Protein 1BOL (pdb70)

CATH classification: 3.90.730.10

Foldseek 3Di:
DDFAFQAWFPDPRHDPPCLWFAPLFKKKWKWWQQPPAADQQATAGQAIARHHSVRHHDPQQADDPVPQDLALLVLCVVVDVVLSVVCSHRVDDSVPDRSNSLSSRCRRGLNRGSSLDQVNDPDDDPSSSVSVRSVLSSVVSVVLTLSCLQVVLPHHADDKDFLVSSQVSSCVVQVEGWAWEDDPQETTMIMWMWGAGINRDTDTYYDPHNYHHGTIHHRHGD

InterPro domains:
  IPR001568 Ribonuclease T2-like [PF00445] (54-209)
  IPR001568 Ribonuclease T2-like [PTHR11240] (19-210)
  IPR018188 Ribonuclease T2, His active site 1 [PS00530] (59-66)
  IPR033130 Ribonuclease T2, His active site 2 [PS00531] (117-128)
  IPR033697 Ribonuclease T2, eukaryotic [cd01061] (40-232)
  IPR036430 Ribonuclease T2-like superfamily [G3DSA:3.90.730.10] (17-238)
  IPR036430 Ribonuclease T2-like superfamily [SSF55895] (19-236)

Secondary structure (DSSP, 8-state):
----TT-BSSSTT--S-TTTS-SS-EEEEEEE--TTSS-TT--EEEEEEEE-TTSPBP-TT-S-STT--S-HHHHHHHH-HHHHHHHHHHS--TTS-HHHHHHHHHHHTGGG-GGGSGGG-TT--TTHHHHHHHHHHHHHHHHS-HHHHHHTTT--SSEEEEHHHHHHHHHHHHSS--EEEEETTEEEEEEEEEEEETTTEEEEE--S---S--SEEEE---

B-factor: mean 19.34, std 9.35, range [3.48, 69.07]

Organism: Rhizopus niveus (NCBI:txid4844)

Sequence (222 aa):
SSCSSTALSCSNSANSDTCCSPEYGLVVLNMQWAPGYGPDNAFTLHGLWPDKCSGAYAPSGGCDSNRASSSIASVIKSKDSSLYNSMLTYWPSNQGNNNVFWSHEWSKHGTCVSTYDPDCYDNYEEGEDIVDYFQKAMDLRSQYNVYKAFSSNGITPGGTYTATEMQSAIESYFGAKAKIDCSSGTLSDVALYFYVRGRDTYVITDALSTGSCSGDVEYPTK

Nearest PDB structures (foldseek):
  1bol-assembly1_A  TM=1.005E+00  e=2.803E-49  Rhizopus niveus
  3tbj-assembly1_A  TM=9.307E-01  e=8.342E-22  Aspergillus niger
  1sgl-assembly1_A  TM=6.818E-01  e=1.372E-13  Trichosanthes lepiniana
  1jy5-assembly2_B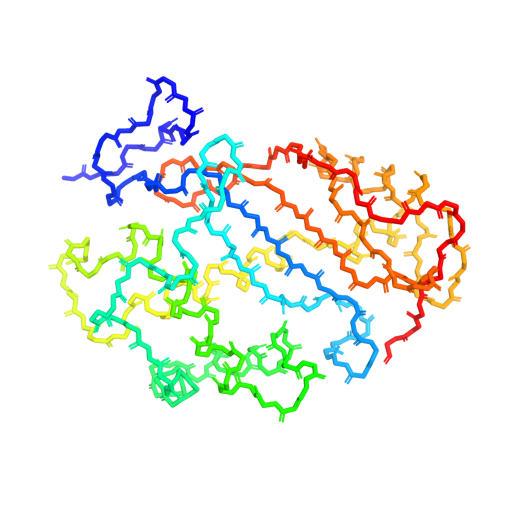  TM=7.460E-01  e=1.625E-11  Calystegia sepium
  1ioo-assembly2_B  TM=6.389E-01  e=1.974E-08  Nicotiana alata

Solvent-accessible surface area: 10148 Å² total; per-residue (Å²): 169,114,44,58,73,123,4,38,1,42,47,171,63,48,43,113,70,62,34,8,5,14,112,25,2,1,4,9,0,16,2,15,5,17,68,62,75,30,34,94,89,13,8,1,0,48,0,1,58,4,10,104,66,95,22,52,180,14,73,107,56,10,48,42,97,149,42,54,34,91,58,0,16,64,42,0,108,100,73,46,74,74,5,41,88,44,0,79,55,62,0,14,8,59,154,66,78,44,44,95,28,0,8,85,2,0,13,69,39,0,9,3,11,15,2,7,56,31,132,32,36,136,127,82,106,156,8,35,3,18,22,43,0,0,70,43,0,11,70,2,24,65,120,26,56,2,42,109,0,0,36,69,72,54,1,63,31,54,22,96,32,49,15,99,70,0,24,64,3,0,57,83,90,34,62,5,81,0,53,4,22,22,68,126,36,38,3,26,35,0,2,0,20,0,52,4,101,1,75,37,70,26,40,41,30,72,15,98,58,76,28,69,16,94,45,107,0,86,0,25,86,42

Structure (mmCIF, N/CA/C/O backbone):
data_1BOL
#
_entry.id   1BOL
#
_cell.length_a   67.700
_cell.length_b   72.500
_cell.length_c   44.300
_cell.angle_alpha   90.00
_cell.angle_beta   90.00
_cell.angle_gamma   90.00
#
_symmetry.space_group_name_H-M   'P 21 21 21'
#
loop_
_atom_site.group_PDB
_atom_site.id
_atom_site.type_symbol
_atom_site.label_atom_id
_atom_site.label_alt_id
_atom_site.label_comp_id
_atom_site.label_asym_id
_atom_site.label_entity_id
_atom_site.label_seq_id
_atom_site.pdbx_PDB_ins_code
_atom_site.Cartn_x
_atom_site.Cartn_y
_atom_site.Cartn_z
_atom_site.occupancy
_atom_site.B_iso_or_equiv
_atom_site.auth_seq_id
_atom_site.auth_comp_id
_atom_site.auth_asym_id
_atom_site.auth_atom_id
_atom_site.pdbx_PDB_model_num
ATOM 1 N N . SER A 1 1 ? 26.432 44.935 26.052 1.00 67.28 1 SER A N 1
ATOM 2 C CA . SER A 1 1 ? 25.921 43.597 25.862 1.00 67.31 1 SER A CA 1
ATOM 3 C C . SER A 1 1 ? 25.159 43.203 24.568 1.00 66.72 1 SER A C 1
ATOM 4 O O . SER A 1 1 ? 23.936 43.424 24.593 1.00 66.78 1 SER A O 1
ATOM 7 N N . SER A 1 2 ? 25.757 42.648 23.461 1.00 64.37 2 SER A N 1
ATOM 8 C CA . SER A 1 2 ? 25.108 42.164 22.184 1.00 61.53 2 SER A CA 1
ATOM 9 C C . SER A 1 2 ? 25.742 42.578 20.844 1.00 58.29 2 SER A C 1
ATOM 10 O O . SER A 1 2 ? 26.486 43.562 20.737 1.00 58.32 2 SER A O 1
ATOM 13 N N . CYS A 1 3 ? 25.419 41.763 19.817 1.00 53.58 3 CYS A N 1
ATOM 14 C CA . CYS A 1 3 ? 25.797 41.973 18.428 1.00 48.21 3 CYS A CA 1
ATOM 15 C C . CYS A 1 3 ? 24.432 41.650 17.830 1.00 47.33 3 CYS A C 1
ATOM 16 O O . CYS A 1 3 ? 23.903 40.538 17.840 1.00 47.19 3 CYS A O 1
ATOM 19 N N . SER A 1 4 ? 23.865 42.745 17.379 1.00 46.34 4 SER A N 1
ATOM 20 C CA . SER A 1 4 ? 22.567 42.861 16.745 1.00 45.17 4 SER A CA 1
ATOM 21 C C . SER A 1 4 ? 22.238 41.813 15.675 1.00 42.95 4 SER A C 1
ATOM 22 O O . SER A 1 4 ? 22.390 42.060 14.479 1.00 41.81 4 SER A O 1
ATOM 25 N N . SER A 1 5 ? 21.765 40.626 16.075 1.00 41.75 5 SER A N 1
ATOM 26 C CA . SER A 1 5 ? 21.432 39.521 15.165 1.00 40.31 5 SER A CA 1
ATOM 27 C C . SER A 1 5 ? 20.331 39.571 14.094 1.00 38.59 5 SER A C 1
ATOM 28 O O . SER A 1 5 ? 20.237 38.565 13.395 1.00 38.25 5 SER A O 1
ATOM 31 N N . THR A 1 6 ? 19.448 40.538 13.848 1.00 37.12 6 THR A N 1
ATOM 32 C CA . THR A 1 6 ? 18.584 40.385 12.666 1.00 37.16 6 THR A CA 1
ATOM 33 C C . THR A 1 6 ? 19.236 41.112 11.483 1.00 36.30 6 THR A C 1
ATOM 34 O O . THR A 1 6 ? 18.789 41.014 10.342 1.00 38.47 6 THR A O 1
ATOM 38 N N . ALA A 1 7 ? 20.297 41.854 11.790 1.00 34.52 7 ALA A N 1
ATOM 39 C CA . ALA A 1 7 ? 21.061 42.657 10.883 1.00 32.35 7 ALA A CA 1
ATOM 40 C C . ALA A 1 7 ? 21.480 41.771 9.754 1.00 31.09 7 ALA A C 1
ATOM 41 O O . ALA A 1 7 ? 22.055 40.707 9.960 1.00 32.02 7 ALA A O 1
ATOM 43 N N . LEU A 1 8 ? 21.212 42.189 8.556 1.00 29.37 8 LEU A N 1
ATOM 44 C CA . LEU A 1 8 ? 21.621 41.372 7.476 1.00 27.74 8 LEU A CA 1
ATOM 45 C C . LEU A 1 8 ? 22.517 42.260 6.656 1.00 24.54 8 LEU A C 1
ATOM 46 O O . LEU A 1 8 ? 22.220 43.432 6.443 1.00 24.71 8 LEU A O 1
ATOM 51 N N . SER A 1 9 ? 23.641 41.737 6.225 1.00 22.19 9 SER A N 1
ATOM 52 C CA . SER A 1 9 ? 24.549 42.476 5.404 1.00 22.84 9 SER A CA 1
ATOM 53 C C . SER A 1 9 ? 23.829 42.685 4.074 1.00 23.22 9 SER A C 1
ATOM 54 O O . SER A 1 9 ? 22.969 41.905 3.666 1.00 22.53 9 SER A O 1
ATOM 57 N N . CYS A 1 10 ? 24.210 43.761 3.415 1.00 23.73 10 CYS A N 1
ATOM 58 C CA . CYS A 1 10 ? 23.660 44.130 2.145 1.00 25.96 10 CYS A CA 1
ATOM 59 C C . CYS A 1 10 ? 22.164 44.355 2.236 1.00 29.80 10 CYS A C 1
ATOM 60 O O . CYS A 1 10 ? 21.399 43.841 1.421 1.00 32.72 10 CYS A O 1
ATOM 63 N N . SER A 1 11 ? 21.691 45.102 3.223 1.00 32.18 11 SER A N 1
ATOM 64 C CA . SER A 1 11 ? 20.272 45.357 3.303 1.00 35.54 11 SER A CA 1
ATOM 65 C C . SER A 1 11 ? 20.165 46.575 4.166 1.00 39.03 11 SER A C 1
ATOM 66 O O . SER A 1 11 ? 21.119 46.965 4.841 1.00 40.74 11 SER A O 1
ATOM 69 N N . ASN A 1 12 ? 18.957 47.115 4.194 1.00 43.67 12 ASN A N 1
ATOM 70 C CA . ASN A 1 12 ? 18.606 48.304 4.970 1.00 47.83 12 ASN A CA 1
ATOM 71 C C . ASN A 1 12 ? 18.745 48.147 6.497 1.00 47.51 12 ASN A C 1
ATOM 72 O O . ASN A 1 12 ? 18.492 49.083 7.257 1.00 47.60 12 ASN A O 1
ATOM 77 N N . SER A 1 13 ? 19.147 46.964 6.971 1.00 46.76 13 SER A N 1
ATOM 78 C CA . SER A 1 13 ? 19.296 46.658 8.377 1.00 45.54 13 SER A CA 1
ATOM 79 C C . SER A 1 13 ? 20.699 46.294 8.852 1.00 44.79 13 SER A C 1
ATOM 80 O O . SER A 1 13 ? 20.874 45.756 9.953 1.00 44.46 13 SER A O 1
ATOM 83 N N . ALA A 1 14 ? 21.740 46.554 8.070 1.00 43.95 14 ALA A N 1
ATOM 84 C CA . ALA A 1 14 ? 23.093 46.214 8.497 1.00 42.36 14 ALA A CA 1
ATOM 85 C C . ALA A 1 14 ? 23.548 47.258 9.534 1.00 41.37 14 ALA A C 1
ATOM 86 O O . ALA A 1 14 ? 23.505 48.469 9.243 1.00 42.21 14 ALA A O 1
ATOM 88 N N . ASN A 1 15 ? 23.968 46.902 10.755 1.00 39.64 15 ASN A N 1
ATOM 89 C CA . ASN A 1 15 ? 24.385 47.943 11.680 1.00 36.82 15 ASN A CA 1
ATOM 90 C C . ASN A 1 15 ? 25.808 48.355 11.344 1.00 33.89 15 ASN A C 1
ATOM 91 O O . ASN A 1 15 ? 26.671 47.550 10.989 1.00 32.51 15 ASN A O 1
ATOM 96 N N . SER A 1 16 ? 26.045 49.666 11.453 1.00 29.54 16 SER A N 1
ATOM 97 C CA . SER A 1 16 ? 27.323 50.299 11.132 1.00 27.24 16 SER A CA 1
ATOM 98 C C . SER A 1 16 ? 28.546 49.894 11.908 1.00 23.71 16 SER A C 1
ATOM 99 O O . SER A 1 16 ? 29.634 50.363 11.607 1.00 23.00 16 SER A O 1
ATOM 102 N N . ASP A 1 17 ? 28.375 49.041 12.907 1.00 21.26 17 ASP A N 1
ATOM 103 C CA . ASP A 1 17 ? 29.463 48.584 13.717 1.00 18.99 17 ASP A CA 1
ATOM 104 C C . ASP A 1 17 ? 30.026 47.455 12.857 1.00 17.24 17 ASP A C 1
ATOM 105 O O . ASP A 1 17 ? 29.446 46.380 12.755 1.00 16.05 17 ASP A O 1
ATOM 110 N N . THR A 1 18 ? 31.156 47.659 12.207 1.00 16.02 18 THR A N 1
ATOM 111 C CA . THR A 1 18 ? 31.731 46.645 11.374 1.00 17.39 18 THR A CA 1
ATOM 112 C C . THR A 1 18 ? 32.223 45.441 12.188 1.00 18.17 18 THR A C 1
ATOM 113 O O . THR A 1 18 ? 32.713 44.470 11.639 1.00 20.41 18 THR A O 1
ATOM 117 N N . CYS A 1 19 ? 32.124 45.438 13.511 1.00 20.27 19 CYS A N 1
ATOM 118 C CA . CYS A 1 19 ? 32.477 44.314 14.341 1.00 20.24 19 CYS A CA 1
ATOM 119 C C . CYS A 1 19 ? 31.224 43.438 14.475 1.00 21.83 19 CYS A C 1
ATOM 120 O O . CYS A 1 19 ? 31.295 42.287 14.906 1.00 23.85 19 CYS A O 1
ATOM 123 N N . CYS A 1 20 ? 30.042 43.910 14.121 1.00 22.54 20 CYS A N 1
ATOM 124 C CA . CYS A 1 20 ? 28.825 43.153 14.247 1.00 24.33 20 CYS A CA 1
ATOM 125 C C . CYS A 1 20 ? 28.131 42.926 12.911 1.00 24.83 20 CYS A C 1
ATOM 126 O O . CYS A 1 20 ? 27.103 42.258 12.862 1.00 24.65 20 CYS A O 1
ATOM 129 N N . SER A 1 21 ? 28.662 43.480 11.821 1.00 22.72 21 SER A N 1
ATOM 130 C CA . SER A 1 21 ? 28.109 43.282 10.489 1.00 21.84 21 SER A CA 1
ATOM 131 C C . SER A 1 21 ? 29.349 43.462 9.631 1.00 20.69 21 SER A C 1
ATOM 132 O O . SER A 1 21 ? 30.001 44.506 9.732 1.00 20.74 21 SER A O 1
ATOM 135 N N . PRO A 1 22 ? 29.742 42.500 8.801 1.00 18.71 22 PRO A N 1
ATOM 136 C CA . PRO A 1 22 ? 30.857 42.595 7.893 1.00 18.05 22 PRO A CA 1
ATOM 137 C C . PRO A 1 22 ? 30.752 43.739 6.929 1.00 19.45 22 PRO A C 1
ATOM 138 O O . PRO A 1 22 ? 29.684 44.016 6.365 1.00 21.45 22 PRO A O 1
ATOM 142 N N . GLU A 1 23 ? 31.914 44.357 6.758 1.00 19.51 23 GLU A N 1
ATOM 143 C CA . GLU A 1 23 ? 32.080 45.495 5.891 1.00 19.36 23 GLU A CA 1
ATOM 144 C C . GLU A 1 23 ? 31.975 44.958 4.479 1.00 18.86 23 GLU A C 1
ATOM 14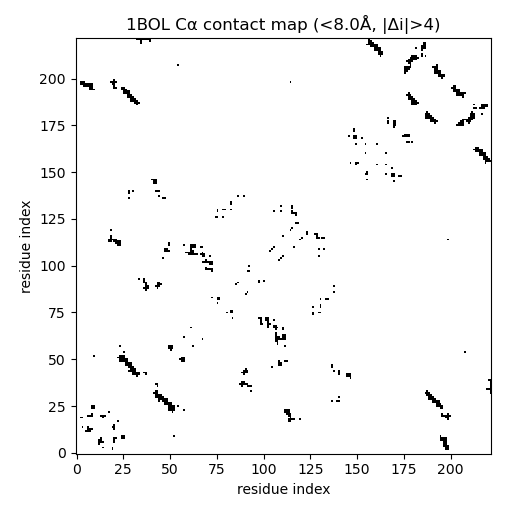5 O O . GLU A 1 23 ? 31.349 45.594 3.633 1.00 19.77 23 GLU A O 1
ATOM 151 N N . TYR A 1 24 ? 32.547 43.788 4.134 1.00 17.55 24 TYR A N 1
ATOM 152 C CA . TYR A 1 24 ? 32.411 43.229 2.800 1.00 15.59 24 TYR A CA 1
ATOM 153 C C . TYR A 1 24 ? 31.308 42.223 3.054 1.00 16.08 24 TYR A C 1
ATOM 154 O O . TYR A 1 24 ? 31.531 41.090 3.478 1.00 17.11 24 TYR A O 1
ATOM 163 N N . GLY A 1 25 ? 30.089 42.715 2.826 1.00 15.29 25 GLY A N 1
ATOM 164 C CA . GLY A 1 25 ? 28.826 42.033 3.056 1.00 15.84 25 GLY A CA 1
ATOM 165 C C . GLY A 1 25 ? 28.380 40.834 2.251 1.00 15.74 25 GLY A C 1
ATOM 166 O O . GLY A 1 25 ? 27.460 40.163 2.691 1.00 15.48 25 GLY A O 1
ATOM 167 N N . LEU A 1 26 ? 28.989 40.554 1.111 1.00 14.51 26 LEU A N 1
ATOM 168 C CA . LEU A 1 26 ? 28.666 39.432 0.234 1.00 15.16 26 LEU A CA 1
ATOM 169 C C . LEU A 1 26 ? 29.882 38.494 0.356 1.00 15.04 26 LEU A C 1
ATOM 170 O O . LEU A 1 26 ? 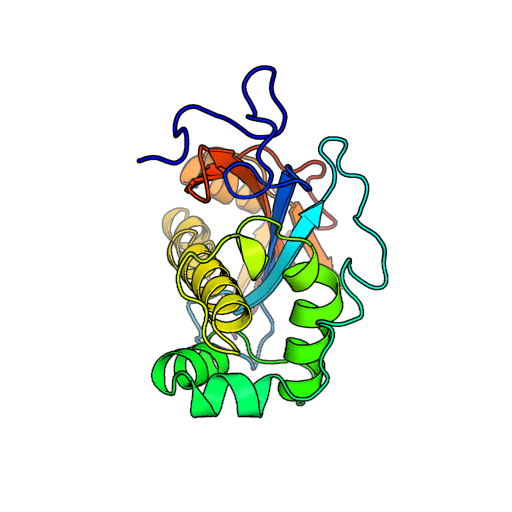30.984 38.966 0.056 1.00 15.23 26 LEU A O 1
ATOM 175 N N . VAL A 1 27 ? 29.799 37.216 0.746 1.00 13.09 27 VAL A N 1
ATOM 176 C CA . VAL A 1 27 ? 30.971 36.345 0.918 1.00 14.43 27 VAL A CA 1
ATOM 177 C C . VAL A 1 27 ? 30.843 35.121 0.014 1.00 15.70 27 VAL A C 1
ATOM 178 O O . VAL A 1 27 ? 29.730 34.559 -0.049 1.00 15.32 27 VAL A O 1
ATOM 182 N N . VAL A 1 28 ? 31.873 34.650 -0.707 1.00 15.43 28 VAL A N 1
ATOM 183 C CA . VAL A 1 28 ? 31.675 33.433 -1.499 1.00 14.45 28 VAL A CA 1
ATOM 184 C C . VAL A 1 28 ? 32.585 32.357 -0.929 1.00 15.46 28 VAL A C 1
ATOM 185 O O . VAL A 1 28 ? 33.742 32.630 -0.530 1.00 13.85 28 VAL A O 1
ATOM 189 N N . LEU A 1 29 ? 32.011 31.139 -0.829 1.00 13.95 29 LEU A N 1
ATOM 190 C CA . LEU A 1 29 ? 32.735 29.958 -0.336 1.00 14.02 29 LEU A CA 1
ATOM 191 C C . LEU A 1 29 ? 33.179 29.204 -1.588 1.00 12.57 29 LEU A C 1
ATOM 192 O O . LEU A 1 29 ? 32.320 28.698 -2.324 1.00 13.40 29 LEU A O 1
ATOM 197 N N . ASN A 1 30 ? 34.479 29.137 -1.880 1.00 12.80 30 ASN A N 1
ATOM 198 C CA . ASN A 1 30 ? 34.974 28.463 -3.089 1.00 15.71 30 ASN A CA 1
ATOM 199 C C . ASN A 1 30 ? 35.601 27.119 -2.743 1.00 14.21 30 ASN A C 1
ATOM 200 O O . ASN A 1 30 ? 36.630 27.065 -2.056 1.00 11.17 30 ASN A O 1
ATOM 205 N N . MET A 1 31 ? 34.996 26.044 -3.214 1.00 12.21 31 MET A N 1
ATOM 206 C CA . MET A 1 31 ? 35.425 24.681 -2.938 1.00 12.57 31 MET A CA 1
ATOM 207 C C . MET A 1 31 ? 35.820 23.987 -4.205 1.00 13.55 31 MET A C 1
ATOM 208 O O . MET A 1 31 ? 35.222 24.232 -5.258 1.00 14.39 31 MET A O 1
ATOM 213 N N . GLN A 1 32 ? 36.777 23.070 -4.186 1.00 13.64 32 GLN A N 1
ATOM 214 C CA . GLN A 1 32 ? 37.141 22.450 -5.453 1.00 12.24 32 GLN A CA 1
ATOM 215 C C . GLN A 1 32 ? 37.218 20.928 -5.394 1.00 10.33 32 GLN A C 1
ATOM 216 O O . GLN A 1 32 ? 37.233 20.336 -4.308 1.00 10.07 32 GLN A O 1
ATOM 222 N N . TRP A 1 33 ? 37.234 20.275 -6.551 1.00 11.75 33 TRP A N 1
ATOM 223 C CA . TRP A 1 33 ? 37.312 18.834 -6.663 1.00 11.52 33 TRP A CA 1
ATOM 224 C C . TRP A 1 33 ? 38.670 18.677 -7.352 1.00 13.05 33 TRP A C 1
ATOM 225 O O . TRP A 1 33 ? 38.815 18.752 -8.558 1.00 13.65 33 TRP A O 1
ATOM 236 N N . ALA A 1 34 ? 39.731 18.536 -6.556 1.00 15.04 34 ALA A N 1
ATOM 237 C CA . ALA A 1 34 ? 41.085 18.325 -7.063 1.00 15.90 34 ALA A CA 1
ATOM 238 C C . ALA A 1 34 ? 41.427 16.825 -6.873 1.00 15.88 34 ALA A C 1
ATOM 239 O O . ALA A 1 34 ? 41.715 16.439 -5.734 1.00 16.68 34 ALA A O 1
ATOM 241 N N . PRO A 1 35 ? 41.409 15.886 -7.839 1.00 16.92 35 PRO A N 1
ATOM 242 C CA . PRO A 1 35 ? 41.909 14.506 -7.651 1.00 16.20 35 PRO A CA 1
ATOM 243 C C . PRO A 1 35 ? 43.348 14.472 -7.129 1.00 15.70 35 PRO A C 1
ATOM 244 O O . PRO A 1 35 ? 44.260 15.149 -7.600 1.00 15.77 35 PRO A O 1
ATOM 248 N N . GLY A 1 36 ? 43.506 13.668 -6.094 1.00 16.69 36 GLY A N 1
ATOM 249 C CA . GLY A 1 36 ? 44.741 13.492 -5.371 1.00 14.51 36 GLY A CA 1
ATOM 250 C C . GLY A 1 36 ? 44.763 14.336 -4.102 1.00 14.27 36 GLY A C 1
ATOM 251 O O . GLY A 1 36 ? 45.711 14.163 -3.350 1.00 14.43 36 GLY A O 1
ATOM 252 N N . TYR A 1 37 ? 43.807 15.241 -3.787 1.00 13.46 37 TYR A N 1
ATOM 253 C CA . TYR A 1 37 ? 43.799 16.078 -2.596 1.00 12.74 37 TYR A CA 1
ATOM 254 C C . TYR A 1 37 ? 42.505 15.888 -1.818 1.00 13.91 37 TYR A C 1
ATOM 255 O O . TYR A 1 37 ? 41.408 15.995 -2.392 1.00 13.92 37 TYR A O 1
ATOM 264 N N . GLY A 1 38 ? 42.582 15.599 -0.503 1.00 14.49 38 GLY A N 1
ATOM 265 C CA . GLY A 1 38 ? 41.431 15.416 0.400 1.00 13.92 38 GLY A CA 1
ATOM 266 C C . GLY A 1 38 ? 40.660 14.105 0.286 1.00 13.62 38 GLY A C 1
ATOM 267 O O . GLY A 1 38 ? 40.965 13.275 -0.560 1.00 13.90 38 GLY A O 1
ATOM 268 N N . PRO A 1 39 ? 39.634 13.854 1.099 1.00 14.45 39 PRO A N 1
ATOM 269 C CA . PRO A 1 39 ? 38.881 12.596 1.104 1.00 14.83 39 PRO A CA 1
ATOM 270 C C . PRO A 1 39 ? 38.162 12.353 -0.219 1.00 18.73 39 PRO A C 1
ATOM 271 O O . PRO A 1 39 ? 37.897 13.308 -0.967 1.00 20.02 39 PRO A O 1
ATOM 275 N N . ASP A 1 40 ? 37.842 11.104 -0.576 1.00 20.32 40 ASP A N 1
ATOM 276 C CA . ASP A 1 40 ? 37.118 10.780 -1.800 1.00 19.76 40 ASP A CA 1
ATOM 277 C C . ASP A 1 40 ? 35.717 11.293 -1.838 1.00 15.86 40 ASP A C 1
ATOM 278 O O . ASP A 1 40 ? 35.150 11.584 -2.860 1.00 16.34 40 ASP A O 1
ATOM 283 N N . ASN A 1 41 ? 35.152 11.434 -0.684 1.00 15.63 41 ASN A N 1
ATOM 284 C CA . ASN A 1 41 ? 33.804 11.908 -0.493 1.00 15.03 41 ASN A CA 1
ATOM 285 C C . ASN A 1 41 ? 33.643 13.377 -0.047 1.00 13.63 41 ASN A C 1
ATOM 286 O O . ASN A 1 41 ? 32.710 13.788 0.648 1.00 14.57 41 ASN A O 1
ATOM 291 N N . ALA A 1 42 ? 34.545 14.238 -0.470 1.00 12.94 42 ALA A N 1
ATOM 292 C CA . ALA A 1 42 ? 34.486 15.628 -0.118 1.00 11.81 42 ALA A CA 1
ATOM 293 C C . ALA A 1 42 ? 35.291 16.546 -1.044 1.00 12.51 42 ALA A C 1
ATOM 294 O O . ALA A 1 42 ? 36.363 16.228 -1.603 1.00 13.81 42 ALA A O 1
ATOM 296 N N . PHE A 1 43 ? 34.668 17.721 -1.202 1.00 12.34 43 PHE A N 1
ATOM 297 C CA . PHE A 1 43 ? 35.227 18.867 -1.924 1.00 11.94 43 PHE A CA 1
ATOM 298 C C . PHE A 1 43 ? 36.123 19.472 -0.831 1.00 9.70 43 PHE A C 1
ATOM 299 O O . PHE A 1 43 ? 35.835 19.369 0.379 1.00 10.27 43 PHE A O 1
ATOM 307 N N . THR A 1 44 ? 37.232 20.045 -1.191 1.00 9.66 44 THR A N 1
ATOM 308 C CA . THR A 1 44 ? 38.143 20.620 -0.251 1.00 9.61 44 THR A CA 1
ATOM 309 C C . THR A 1 44 ? 38.003 22.150 -0.444 1.00 10.33 44 THR A C 1
ATOM 310 O O . THR A 1 44 ? 37.377 22.642 -1.395 1.00 10.36 44 THR A O 1
ATOM 314 N N . LEU A 1 45 ? 38.556 22.966 0.430 1.00 8.62 45 LEU A N 1
ATOM 315 C CA . LEU A 1 45 ? 38.424 24.395 0.348 1.00 9.16 45 LEU A CA 1
ATOM 316 C C . LEU A 1 45 ? 39.444 25.111 -0.485 1.00 12.27 45 LEU A C 1
ATOM 317 O O . LEU A 1 45 ? 40.587 24.705 -0.550 1.00 12.62 45 LEU A O 1
ATOM 322 N N . HIS A 1 46 ? 39.043 26.159 -1.177 1.00 14.22 46 HIS A N 1
ATOM 323 C CA . HIS A 1 46 ? 40.000 26.969 -1.879 1.00 14.70 46 HIS A CA 1
ATOM 324 C C . HIS A 1 46 ? 39.959 28.212 -0.980 1.00 13.66 46 HIS A C 1
ATOM 325 O O . HIS A 1 46 ? 41.009 28.663 -0.573 1.00 13.76 46 HIS A O 1
ATOM 332 N N . GLY A 1 47 ? 38.849 28.827 -0.629 1.00 12.94 47 GLY A N 1
ATOM 333 C CA . GLY A 1 47 ? 38.869 29.990 0.221 1.00 12.80 47 GLY A CA 1
ATOM 334 C C . GLY A 1 47 ? 37.493 30.557 0.471 1.00 10.64 47 GLY A C 1
ATOM 335 O O . GLY A 1 47 ? 36.557 30.108 -0.184 1.00 11.65 47 GLY A O 1
ATOM 336 N N . LEU A 1 48 ? 37.396 31.513 1.374 1.00 9.51 48 LEU A N 1
ATOM 337 C CA . LEU A 1 48 ? 36.194 32.204 1.790 1.00 8.57 48 LEU A CA 1
ATOM 338 C C . LEU A 1 48 ? 36.596 33.646 1.451 1.00 8.45 48 LEU A C 1
ATOM 339 O O . LEU A 1 48 ? 37.422 34.311 2.074 1.00 10.76 48 LEU A O 1
ATOM 344 N N . TRP A 1 49 ? 36.009 34.175 0.421 1.00 9.99 49 TRP A N 1
ATOM 345 C CA . TRP A 1 49 ? 36.361 35.476 -0.083 1.00 11.53 49 TRP A CA 1
ATOM 346 C C . TRP A 1 49 ? 35.332 36.539 0.214 1.00 12.33 49 TRP A C 1
ATOM 347 O O . TRP A 1 49 ? 34.228 36.408 -0.322 1.00 13.92 49 TRP A O 1
ATOM 358 N N . PRO A 1 50 ? 35.580 37.575 1.026 1.00 14.54 50 PRO A N 1
ATOM 359 C CA . PRO A 1 50 ? 34.633 38.708 1.178 1.00 13.58 50 PRO A CA 1
ATOM 360 C C . PRO A 1 50 ? 34.665 39.669 -0.009 1.00 10.49 50 PRO A C 1
ATOM 361 O O . PRO A 1 50 ? 35.745 40.070 -0.444 1.00 10.94 50 PRO A O 1
ATOM 365 N N . ASP A 1 51 ? 33.485 40.000 -0.500 1.00 12.06 51 ASP A N 1
ATOM 366 C CA . ASP A 1 51 ? 33.241 40.897 -1.628 1.00 15.69 51 ASP A CA 1
ATOM 367 C C . ASP A 1 51 ? 32.282 42.032 -1.267 1.00 16.84 51 ASP A C 1
ATOM 368 O O . ASP A 1 51 ? 31.572 42.029 -0.238 1.00 14.50 51 ASP A O 1
ATOM 373 N N . LYS A 1 52 ? 32.218 43.059 -2.119 1.00 18.94 52 LYS A N 1
ATOM 374 C CA . LYS A 1 52 ? 31.319 44.187 -1.906 1.00 20.78 52 LYS A CA 1
ATOM 375 C C . LYS A 1 52 ? 29.926 43.662 -2.192 1.00 20.84 52 LYS A C 1
ATOM 376 O O . LYS A 1 52 ? 29.765 42.630 -2.852 1.00 20.78 52 LYS A O 1
ATOM 382 N N . CYS A 1 53 ? 28.892 44.371 -1.751 1.00 21.41 53 CYS A N 1
ATOM 383 C CA . CYS A 1 53 ? 27.532 43.951 -2.015 1.00 20.65 53 CYS A CA 1
ATOM 384 C C . CYS A 1 53 ? 27.177 43.913 -3.500 1.00 21.49 53 CYS A C 1
ATOM 385 O O . CYS A 1 53 ? 26.299 43.147 -3.933 1.00 20.78 53 CYS A O 1
ATOM 388 N N . SER A 1 54 ? 27.834 44.728 -4.339 1.00 20.84 54 SER A N 1
ATOM 389 C CA . SER A 1 54 ? 27.553 44.651 -5.750 1.00 19.18 54 SER A CA 1
ATOM 390 C C . SER A 1 54 ? 28.324 43.456 -6.298 1.00 19.37 54 SER A C 1
ATOM 391 O O . SER A 1 54 ? 28.208 43.241 -7.496 1.00 21.85 54 SER A O 1
ATOM 394 N N . GLY A 1 55 ? 29.122 42.677 -5.543 1.00 17.70 55 GLY A N 1
ATOM 395 C CA . GLY A 1 55 ? 29.874 41.589 -6.130 1.00 17.19 55 GLY A CA 1
ATOM 396 C C . GLY A 1 55 ? 31.268 42.064 -6.555 1.00 16.58 55 GLY A C 1
ATOM 397 O O . GLY A 1 55 ? 32.077 41.244 -7.012 1.00 16.30 55 GLY A O 1
ATOM 398 N N . ALA A 1 56 ? 31.579 43.385 -6.442 1.00 13.19 56 ALA A N 1
ATOM 399 C CA . ALA A 1 56 ? 32.884 43.888 -6.797 1.00 12.32 56 ALA A CA 1
ATOM 400 C C . ALA A 1 56 ? 33.915 43.266 -5.844 1.00 13.88 56 ALA A C 1
ATOM 401 O O . ALA A 1 56 ? 33.619 43.047 -4.676 1.00 11.27 56 ALA A O 1
ATOM 403 N N . TYR A 1 57 ? 35.127 42.910 -6.237 1.00 15.83 57 TYR A N 1
ATOM 404 C CA . TYR A 1 57 ? 36.066 42.324 -5.293 1.00 16.18 57 TYR A CA 1
ATOM 405 C C . TYR A 1 57 ? 36.562 43.354 -4.337 1.00 16.34 57 TYR A C 1
ATOM 406 O O . TYR A 1 57 ? 36.455 44.542 -4.630 1.00 13.99 57 TYR A O 1
ATOM 415 N N . ALA A 1 58 ? 37.106 42.894 -3.200 1.00 15.78 58 ALA A N 1
ATOM 416 C CA . ALA A 1 58 ? 37.731 43.751 -2.194 1.00 16.26 58 ALA A CA 1
ATOM 417 C C . ALA A 1 58 ? 39.139 44.125 -2.759 1.00 16.41 58 ALA A C 1
ATOM 418 O O . ALA A 1 58 ? 39.531 43.536 -3.778 1.00 15.69 58 ALA A O 1
ATOM 420 N N . PRO A 1 59 ? 39.954 45.042 -2.216 1.00 17.62 59 PRO A N 1
ATOM 421 C CA . PRO A 1 59 ? 41.333 45.319 -2.635 1.00 19.31 59 PRO A CA 1
ATOM 422 C C . PRO A 1 59 ? 42.164 44.072 -2.934 1.00 20.59 59 PRO A C 1
ATOM 423 O O . PRO A 1 59 ? 42.285 43.212 -2.053 1.00 22.82 59 PRO A O 1
ATOM 427 N N . SER A 1 60 ? 42.781 43.928 -4.103 1.00 21.05 60 SER A N 1
ATOM 428 C CA . SER A 1 60 ? 43.498 42.698 -4.384 1.00 21.54 60 SER A CA 1
ATOM 429 C C . SER A 1 60 ? 44.651 42.380 -3.457 1.00 21.21 60 SER A C 1
ATOM 430 O O . SER A 1 60 ? 45.062 41.221 -3.390 1.00 22.11 60 SER A O 1
ATOM 433 N N . GLY A 1 61 ? 45.191 43.361 -2.728 1.00 20.89 61 GLY A N 1
ATOM 434 C CA . GLY A 1 61 ? 46.279 43.151 -1.780 1.00 19.21 61 GLY A CA 1
ATOM 435 C C . GLY A 1 61 ? 45.708 42.964 -0.372 1.00 17.37 61 GLY A C 1
ATOM 436 O O . GLY A 1 61 ? 46.448 43.107 0.585 1.00 18.29 61 GLY A O 1
ATOM 437 N N . GLY A 1 62 ? 44.427 42.636 -0.198 1.00 15.90 62 GLY A N 1
ATOM 438 C CA . GLY A 1 62 ? 43.832 42.446 1.090 1.00 13.51 62 GLY A CA 1
ATOM 439 C C . GLY A 1 62 ? 43.482 43.788 1.666 1.00 15.00 62 GLY A C 1
ATOM 440 O O . GLY A 1 62 ? 43.645 44.866 1.075 1.00 15.14 62 GLY A O 1
ATOM 441 N N . CYS A 1 63 ? 43.029 43.743 2.888 1.00 14.71 63 CYS A N 1
ATOM 442 C CA . CYS A 1 63 ? 42.605 44.951 3.539 1.00 16.81 63 CYS A CA 1
ATOM 443 C C . CYS A 1 63 ? 43.380 45.313 4.823 1.00 18.33 63 CYS A C 1
ATOM 444 O O . CYS A 1 63 ? 42.924 46.167 5.591 1.00 20.83 63 CYS A O 1
ATOM 447 N N . ASP A 1 64 ? 44.521 44.736 5.162 1.00 18.65 64 ASP A N 1
ATOM 448 C CA . ASP A 1 64 ? 45.213 45.136 6.366 1.00 20.30 64 ASP A CA 1
ATOM 449 C C . ASP A 1 64 ? 46.571 44.554 6.155 1.00 20.43 64 ASP A C 1
ATOM 450 O O . ASP A 1 64 ? 46.875 43.361 6.248 1.00 20.03 64 ASP A O 1
ATOM 455 N N . SER A 1 65 ? 47.396 45.510 5.806 1.00 22.41 65 SER A N 1
ATOM 456 C CA . SER A 1 65 ? 48.768 45.181 5.556 1.00 26.49 65 SER A CA 1
ATOM 457 C C . SER A 1 65 ? 49.484 44.859 6.835 1.00 26.95 65 SER A C 1
ATOM 458 O O . SER A 1 65 ? 50.350 43.985 6.865 1.00 28.35 65 SER A O 1
ATOM 461 N N . ASN A 1 66 ? 49.118 45.509 7.932 1.00 27.51 66 ASN A N 1
ATOM 462 C CA . ASN A 1 66 ? 49.847 45.241 9.149 1.00 27.83 66 ASN A CA 1
ATOM 463 C C . ASN A 1 66 ? 49.590 43.866 9.655 1.00 25.12 66 ASN A C 1
ATOM 464 O O . ASN A 1 66 ? 50.384 43.335 10.418 1.00 24.92 66 ASN A O 1
ATOM 469 N N . ARG A 1 67 ? 48.472 43.309 9.202 1.00 21.74 67 ARG A N 1
ATOM 470 C CA . ARG A 1 67 ? 48.070 41.974 9.531 1.00 16.66 67 ARG A CA 1
ATOM 471 C C . ARG A 1 67 ? 48.409 40.934 8.500 1.00 14.66 67 ARG A C 1
ATOM 472 O O . ARG A 1 67 ? 48.120 39.771 8.756 1.00 14.69 67 ARG A O 1
ATOM 480 N N . ALA A 1 68 ? 48.990 41.263 7.355 1.00 14.83 68 ALA A N 1
ATOM 481 C CA . ALA A 1 68 ? 49.373 40.295 6.339 1.00 14.92 68 ALA A CA 1
ATOM 482 C C . ALA A 1 68 ? 50.407 39.317 6.913 1.00 16.12 68 ALA A C 1
ATOM 483 O O . ALA A 1 68 ? 51.086 39.664 7.882 1.00 17.47 68 ALA A O 1
ATOM 485 N N . SER A 1 69 ? 50.611 38.110 6.387 1.00 17.01 69 SER A N 1
ATOM 486 C CA . SER A 1 69 ? 51.552 37.150 6.954 1.00 18.65 69 SER A CA 1
ATOM 487 C C . SER A 1 69 ? 51.997 36.125 5.922 1.00 18.78 69 SER A C 1
ATOM 488 O O . SER A 1 69 ? 51.252 35.774 5.002 1.00 18.44 69 SER A O 1
ATOM 491 N N . SER A 1 70 ? 53.231 35.656 6.051 1.00 18.83 70 SER A N 1
ATOM 492 C CA . SER A 1 70 ? 53.698 34.626 5.174 1.00 19.85 70 SER A CA 1
ATOM 493 C C . SER A 1 70 ? 54.057 33.385 6.003 1.00 19.79 70 SER A C 1
ATOM 494 O O . SER A 1 70 ? 54.683 32.439 5.532 1.00 22.38 70 SER A O 1
ATOM 497 N N . SER A 1 71 ? 53.657 33.325 7.273 1.00 19.40 71 SER A N 1
ATOM 498 C CA . SER A 1 71 ? 53.903 32.230 8.214 1.00 18.55 71 SER A CA 1
ATOM 499 C C . SER A 1 71 ? 52.619 31.634 8.772 1.00 15.56 71 SER A C 1
ATOM 500 O O . SER A 1 71 ? 52.596 31.229 9.945 1.00 14.38 71 SER A O 1
ATOM 503 N N . ILE A 1 72 ? 51.530 31.548 7.999 1.00 12.55 72 ILE A N 1
ATOM 504 C CA . ILE A 1 72 ? 50.289 31.041 8.584 1.00 11.86 72 ILE A CA 1
ATOM 505 C C . ILE A 1 72 ? 50.347 29.593 9.052 1.00 10.70 72 ILE A C 1
ATOM 506 O O . ILE A 1 72 ? 49.699 29.273 10.036 1.00 10.81 72 ILE A O 1
ATOM 511 N N . ALA A 1 73 ? 51.080 28.670 8.459 1.00 11.56 73 ALA A N 1
ATOM 512 C CA . ALA A 1 73 ? 51.151 27.308 8.961 1.00 11.99 73 ALA A CA 1
ATOM 513 C C . ALA A 1 73 ? 51.732 27.236 10.389 1.00 11.78 73 ALA A C 1
ATOM 514 O O . ALA A 1 73 ? 51.256 26.411 11.188 1.00 9.54 73 ALA A O 1
ATOM 516 N N . SER A 1 74 ? 52.742 28.029 10.813 1.00 12.22 74 SER A N 1
ATOM 517 C CA . SER A 1 74 ? 53.250 27.886 12.160 1.00 14.58 74 SER A CA 1
ATOM 518 C C . SER A 1 74 ? 52.375 28.643 13.124 1.00 14.30 74 SER A C 1
ATOM 519 O O . SER A 1 74 ? 52.358 28.248 14.285 1.00 15.28 74 SER A O 1
ATOM 522 N N . VAL A 1 75 ? 51.656 29.694 12.700 1.00 12.64 75 VAL A N 1
ATOM 523 C CA . VAL A 1 75 ? 50.744 30.401 13.590 1.00 12.07 75 VAL A CA 1
ATOM 524 C C . VAL A 1 75 ? 49.603 29.440 13.910 1.00 12.41 75 VAL A C 1
ATOM 525 O O . VAL A 1 75 ? 49.206 29.329 15.069 1.00 13.20 75 VAL A O 1
ATOM 529 N N . ILE A 1 76 ? 49.002 28.724 12.958 1.00 11.53 76 ILE A N 1
ATOM 530 C CA . ILE A 1 76 ? 47.917 27.834 13.316 1.00 12.81 76 ILE A CA 1
ATOM 531 C C . ILE A 1 76 ? 48.408 26.623 14.083 1.00 13.26 76 ILE A C 1
ATOM 532 O O . ILE A 1 76 ? 47.782 26.210 15.052 1.00 14.06 76 ILE A O 1
ATOM 537 N N . LYS A 1 77 ? 49.536 26.064 13.686 1.00 14.67 77 LYS A N 1
ATOM 538 C CA . LYS A 1 77 ? 50.106 24.921 14.346 1.00 16.06 77 LYS A CA 1
ATOM 539 C C . LYS A 1 77 ? 50.274 25.188 15.819 1.00 18.26 77 LYS A C 1
ATOM 540 O O . LYS A 1 77 ? 49.940 24.306 16.594 1.00 18.27 77 LYS A O 1
ATOM 546 N N . SER A 1 78 ? 50.760 26.367 16.202 1.00 20.33 78 SER A N 1
ATOM 547 C CA . SER A 1 78 ? 50.939 26.636 17.606 1.00 23.29 78 SER A CA 1
ATOM 548 C C . SER A 1 78 ? 49.652 27.046 18.348 1.00 25.24 78 SER A C 1
ATOM 549 O O . SER A 1 78 ? 49.494 26.711 19.524 1.00 28.68 78 SER A O 1
ATOM 552 N N . LYS A 1 79 ? 48.687 27.751 17.746 1.00 26.78 79 LYS A N 1
ATOM 553 C CA . LYS A 1 79 ? 47.478 28.166 18.437 1.00 26.07 79 LYS A CA 1
ATOM 554 C C . LYS A 1 79 ? 46.501 27.010 18.463 1.00 25.43 79 LYS A C 1
ATOM 555 O O . LYS A 1 79 ? 45.747 26.905 19.428 1.00 24.99 79 LYS A O 1
ATOM 561 N N . ASP A 1 80 ? 46.484 26.130 17.467 1.00 24.70 80 ASP A N 1
ATOM 562 C CA . ASP A 1 80 ? 45.543 25.023 17.448 1.00 25.07 80 ASP A CA 1
ATOM 563 C C . ASP A 1 80 ? 45.851 23.889 16.486 1.00 23.80 80 ASP A C 1
ATOM 564 O O . ASP A 1 80 ? 45.577 23.872 15.282 1.00 23.65 80 ASP A O 1
ATOM 569 N N . SER A 1 81 ? 46.353 22.876 17.151 1.00 24.41 81 SER A N 1
ATOM 570 C CA . SER A 1 81 ? 46.765 21.620 16.568 1.00 25.51 81 SER A CA 1
ATOM 571 C C . SER A 1 81 ? 45.634 20.909 15.857 1.00 23.56 81 SER A C 1
ATOM 572 O O . SER A 1 81 ? 45.834 20.367 14.775 1.00 24.50 81 SER A O 1
ATOM 575 N N . SER A 1 82 ? 44.429 20.894 16.399 1.00 21.34 82 SER A N 1
ATOM 576 C CA . SER A 1 82 ? 43.378 20.186 15.740 1.00 20.57 82 SER A CA 1
ATOM 577 C C . SER A 1 82 ? 43.004 20.880 14.465 1.00 18.81 82 SER A C 1
ATOM 578 O O . SER A 1 82 ? 42.893 20.162 13.450 1.00 17.18 82 SER A O 1
ATOM 581 N N . LEU A 1 83 ? 42.861 22.238 14.498 1.00 17.66 83 LEU A N 1
ATOM 582 C CA . LEU A 1 83 ? 42.516 23.034 13.318 1.00 15.13 83 LEU A CA 1
ATOM 583 C C . LEU A 1 83 ? 43.656 22.756 12.354 1.00 13.74 83 LEU A C 1
ATOM 584 O O . LEU A 1 83 ? 43.358 22.473 11.200 1.00 14.21 83 LEU A O 1
ATOM 589 N N . TYR A 1 84 ? 44.929 22.762 12.719 1.00 13.76 84 TYR A N 1
ATOM 590 C CA . TYR A 1 84 ? 45.964 22.469 11.727 1.00 14.17 84 TYR A CA 1
ATOM 591 C C . TYR A 1 84 ? 45.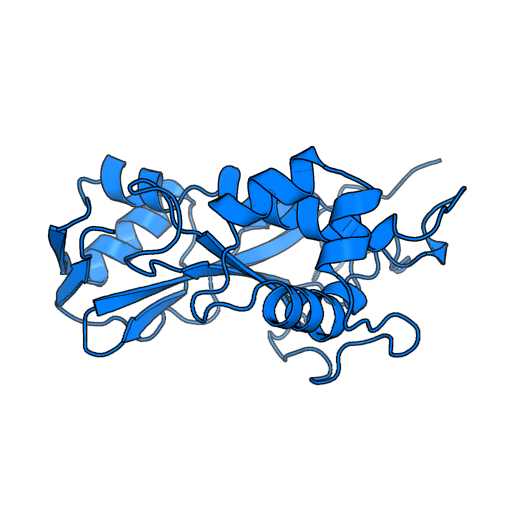786 21.133 10.994 1.00 14.17 84 TYR A C 1
ATOM 592 O O . TYR A 1 84 ? 45.959 21.060 9.776 1.00 13.06 84 TYR A O 1
ATOM 601 N N . ASN A 1 85 ? 45.431 20.091 11.741 1.00 16.32 85 ASN A N 1
ATOM 602 C CA . ASN A 1 85 ? 45.207 18.754 11.225 1.00 17.39 85 ASN A CA 1
ATOM 603 C C . ASN A 1 85 ? 43.999 18.669 10.323 1.00 14.95 85 ASN A C 1
ATOM 604 O O . ASN A 1 85 ? 44.014 17.959 9.319 1.00 15.44 85 ASN A O 1
ATOM 609 N N . SER A 1 86 ? 42.923 19.362 10.637 1.00 12.66 86 SER A N 1
ATOM 610 C CA . SER A 1 86 ? 41.757 19.337 9.777 1.00 12.82 86 SER A CA 1
ATOM 611 C C . SER A 1 86 ? 42.088 19.972 8.434 1.00 11.53 86 SER A C 1
ATOM 612 O O . SER A 1 86 ? 41.622 19.495 7.400 1.00 10.18 86 SER A O 1
ATOM 615 N N . MET A 1 87 ? 42.900 21.042 8.443 1.00 10.98 87 MET A N 1
ATOM 616 C CA . MET A 1 87 ? 43.292 21.759 7.237 1.00 9.49 87 MET A CA 1
ATOM 617 C C . MET A 1 87 ? 44.119 20.896 6.299 1.00 9.07 87 MET A C 1
ATOM 618 O O . MET A 1 87 ? 43.960 21.001 5.093 1.00 6.96 87 MET A O 1
ATOM 623 N N . LEU A 1 88 ? 44.986 20.034 6.805 1.00 8.08 88 LEU A N 1
ATOM 624 C CA . LEU A 1 88 ? 45.751 19.130 5.967 1.00 10.85 88 LEU A CA 1
ATOM 625 C C . LEU A 1 88 ? 44.813 18.225 5.194 1.00 9.52 88 LEU A C 1
ATOM 626 O O . LEU A 1 88 ? 45.143 17.814 4.092 1.00 11.26 88 LEU A O 1
ATOM 631 N N . THR A 1 89 ? 43.653 17.894 5.759 1.00 10.37 89 THR A N 1
ATOM 632 C CA . THR A 1 89 ? 42.650 17.065 5.084 1.00 11.16 89 THR A CA 1
ATOM 633 C C . THR A 1 89 ? 41.647 17.776 4.185 1.00 9.47 89 THR A C 1
ATOM 634 O O . THR A 1 89 ? 41.340 17.319 3.064 1.00 10.30 89 THR A O 1
ATOM 638 N N . TYR A 1 90 ? 41.144 18.884 4.664 1.00 9.71 90 TYR A N 1
ATOM 639 C CA . TYR A 1 90 ? 40.139 19.619 3.958 1.00 9.81 90 TYR A CA 1
ATOM 640 C C . TYR A 1 90 ? 40.559 20.877 3.266 1.00 10.32 90 TYR A C 1
ATOM 641 O O . TYR A 1 90 ? 39.747 21.357 2.487 1.00 10.89 90 TYR A O 1
ATOM 650 N N . TRP A 1 91 ? 41.746 21.451 3.504 1.00 11.49 91 TRP A N 1
ATOM 651 C CA . TRP A 1 91 ? 42.213 22.661 2.8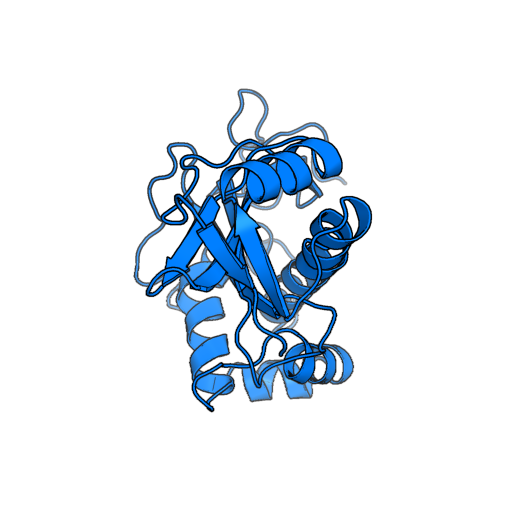27 1.00 10.70 91 TRP A CA 1
ATOM 652 C C . TRP A 1 91 ? 43.607 22.419 2.256 1.00 11.96 91 TRP A C 1
ATOM 653 O O . TRP A 1 91 ? 44.444 23.329 2.357 1.00 11.94 91 TRP A O 1
ATOM 664 N N . PRO A 1 92 ? 43.971 21.260 1.645 1.00 11.31 92 PRO A N 1
ATOM 665 C CA . PRO A 1 92 ? 45.257 21.098 1.018 1.00 9.77 92 PRO A CA 1
ATOM 666 C C . PRO A 1 92 ? 45.482 22.023 -0.163 1.00 12.11 92 PRO A C 1
ATOM 667 O O . PRO A 1 92 ? 44.548 22.378 -0.900 1.00 11.03 92 PRO A O 1
ATOM 671 N N . SER A 1 93 ? 46.759 22.414 -0.327 1.00 13.46 93 SER A N 1
ATOM 672 C CA . SER A 1 93 ? 47.167 23.206 -1.454 1.00 15.29 93 SER A CA 1
ATOM 673 C C . SER A 1 93 ? 47.319 22.151 -2.520 1.00 17.73 93 SER A C 1
ATOM 674 O O . SER A 1 93 ? 48.054 21.163 -2.389 1.00 18.34 93 SER A O 1
ATOM 677 N N . ASN A 1 94 ? 46.638 22.365 -3.618 1.00 21.20 94 ASN A N 1
ATOM 678 C CA . ASN A 1 94 ? 46.766 21.437 -4.734 1.00 25.70 94 ASN A CA 1
ATOM 679 C C . ASN A 1 94 ? 48.103 21.673 -5.468 1.00 26.63 94 ASN A C 1
ATOM 680 O O . ASN A 1 94 ? 48.344 21.123 -6.541 1.00 26.87 94 ASN A O 1
ATOM 685 N N . GLN A 1 95 ? 49.002 22.516 -4.951 1.00 28.16 95 GLN A N 1
ATOM 686 C CA . GLN A 1 95 ? 50.273 22.724 -5.601 1.00 29.71 95 GLN A CA 1
ATOM 687 C C . GLN A 1 95 ? 51.431 22.413 -4.689 1.00 28.84 95 GLN A C 1
ATOM 688 O O . GLN A 1 95 ? 52.561 22.859 -4.853 1.00 30.22 95 GLN A O 1
ATOM 694 N N . GLY A 1 96 ? 51.133 21.636 -3.669 1.00 29.07 96 GLY A N 1
ATOM 695 C CA . GLY A 1 96 ? 52.155 21.233 -2.745 1.00 27.48 96 GLY A CA 1
ATOM 696 C C . GLY A 1 96 ? 52.952 22.315 -2.047 1.00 25.87 96 GLY A C 1
ATOM 697 O O . GLY A 1 96 ? 54.179 22.305 -2.131 1.00 26.53 96 GLY A O 1
ATOM 698 N N . ASN A 1 97 ? 52.250 23.271 -1.448 1.00 24.09 97 ASN A N 1
ATOM 699 C CA . ASN A 1 97 ? 52.832 24.267 -0.557 1.00 21.45 97 ASN A CA 1
ATOM 700 C C . ASN A 1 97 ? 51.666 24.972 0.135 1.00 18.39 97 ASN A C 1
ATOM 701 O O . ASN A 1 97 ? 51.079 25.989 -0.242 1.00 14.37 97 ASN A O 1
ATOM 706 N N . ASN A 1 98 ? 51.350 24.308 1.223 1.00 15.42 98 ASN A N 1
ATOM 707 C CA . ASN A 1 98 ? 50.277 24.719 2.097 1.00 14.70 98 ASN A CA 1
ATOM 708 C C . ASN A 1 98 ? 50.503 26.072 2.729 1.00 14.21 98 ASN A C 1
ATOM 709 O O . ASN A 1 98 ? 49.621 26.921 2.689 1.00 14.87 98 ASN A O 1
ATOM 714 N N . ASN A 1 99 ? 51.651 26.323 3.341 1.00 13.76 99 ASN A N 1
ATOM 715 C CA . ASN A 1 99 ? 51.915 27.601 3.964 1.00 12.54 99 ASN A CA 1
ATOM 716 C C . ASN A 1 99 ? 51.788 28.750 2.978 1.00 13.63 99 ASN A C 1
ATOM 717 O O . ASN A 1 99 ? 51.222 29.777 3.360 1.00 14.35 99 ASN A O 1
ATOM 722 N N . VAL A 1 100 ? 52.246 28.651 1.726 1.00 14.44 100 VAL A N 1
ATOM 723 C CA . VAL A 1 100 ? 52.097 29.769 0.803 1.00 15.43 100 VAL A CA 1
ATOM 724 C C . VAL A 1 100 ? 50.633 29.999 0.430 1.00 14.45 100 VAL A C 1
ATOM 725 O O . VAL A 1 100 ? 50.200 31.152 0.335 1.00 13.63 100 VAL A O 1
ATOM 729 N N . PHE A 1 101 ? 49.898 28.891 0.233 1.00 13.83 101 PHE A N 1
ATOM 730 C CA . PHE A 1 101 ? 48.478 28.875 -0.063 1.00 12.68 101 PHE A CA 1
ATOM 731 C C . PHE A 1 101 ? 47.731 29.536 1.101 1.00 8.72 101 PHE A C 1
ATOM 732 O O . PHE A 1 101 ? 47.065 30.549 0.913 1.00 10.38 101 PHE A O 1
ATOM 740 N N . TRP A 1 102 ? 47.814 29.027 2.316 1.00 8.81 102 TRP A N 1
ATOM 741 C CA . TRP A 1 102 ? 47.104 29.595 3.454 1.00 9.41 102 TRP A CA 1
ATOM 742 C C . TRP A 1 102 ? 47.537 31.037 3.740 1.00 9.62 102 TRP A C 1
ATOM 743 O O . TRP A 1 102 ? 46.694 31.880 4.088 1.00 8.72 102 TRP A O 1
ATOM 754 N N . SER A 1 103 ? 48.823 31.386 3.581 1.00 10.67 103 SER A N 1
ATOM 755 C CA . SER A 1 103 ? 49.243 32.767 3.815 1.00 12.25 103 SER A CA 1
ATOM 756 C C . SER A 1 103 ? 48.560 33.692 2.806 1.00 13.44 103 SER A C 1
ATOM 757 O O . SER A 1 103 ? 48.124 34.775 3.208 1.00 15.02 103 SER A O 1
ATOM 760 N N . HIS A 1 104 ? 48.430 33.320 1.523 1.00 12.94 104 HIS A N 1
ATOM 761 C CA . HIS A 1 104 ? 47.764 34.116 0.513 1.00 12.83 104 HIS A CA 1
ATOM 762 C C . HIS A 1 104 ? 46.278 34.316 0.865 1.00 12.94 104 HIS A C 1
ATOM 763 O O . HIS A 1 104 ? 45.781 35.450 0.780 1.00 9.38 104 HIS A O 1
ATOM 770 N N . GLU A 1 105 ? 45.555 33.229 1.221 1.00 11.78 105 GLU A N 1
ATOM 771 C CA . GLU A 1 105 ? 44.143 33.338 1.560 1.00 12.77 105 GLU A CA 1
ATOM 772 C C . GLU A 1 105 ? 43.914 34.213 2.794 1.00 12.15 105 GLU A C 1
ATOM 773 O O . GLU A 1 105 ? 42.979 35.017 2.840 1.00 12.44 105 GLU A O 1
ATOM 779 N N . TRP A 1 106 ? 44.743 34.108 3.833 1.00 11.92 106 TRP A N 1
ATOM 780 C CA . TRP A 1 106 ? 44.637 34.953 5.004 1.00 11.81 106 TRP A CA 1
ATOM 781 C C . TRP A 1 106 ? 44.916 36.401 4.590 1.00 11.82 106 TRP A C 1
ATOM 782 O O . TRP A 1 106 ? 44.027 37.225 4.790 1.00 12.07 106 TRP A O 1
ATOM 793 N N . SER A 1 107 ? 46.109 36.717 4.047 1.00 10.68 107 SER A N 1
ATOM 794 C CA . SER A 1 107 ? 46.499 38.066 3.689 1.00 10.66 107 SER A CA 1
ATOM 795 C C . SER A 1 107 ? 45.626 38.887 2.764 1.00 10.93 107 SER A C 1
ATOM 796 O O . SER A 1 107 ? 45.470 40.083 2.995 1.00 13.66 107 SER A O 1
ATOM 799 N N . LYS A 1 108 ? 45.081 38.255 1.726 1.00 12.02 108 LYS A N 1
ATOM 800 C CA . LYS A 1 108 ? 44.239 38.863 0.727 1.00 11.04 108 LYS A CA 1
ATOM 801 C C . LYS A 1 108 ? 42.797 38.873 1.094 1.00 11.48 108 LYS A C 1
ATOM 802 O O . LYS A 1 108 ? 42.136 39.851 0.793 1.00 14.08 108 LYS A O 1
ATOM 808 N N . HIS A 1 109 ? 42.286 37.817 1.755 1.00 9.97 109 HIS A N 1
ATOM 809 C CA . HIS A 1 109 ? 40.865 37.726 2.044 1.00 7.23 109 HIS A CA 1
ATOM 810 C C . HIS A 1 109 ? 40.518 37.748 3.496 1.00 6.53 109 HIS A C 1
ATOM 811 O O . HIS A 1 109 ? 39.556 38.399 3.902 1.00 6.75 109 HIS A O 1
ATOM 818 N N . GLY A 1 110 ? 41.282 37.047 4.311 1.00 7.70 110 GLY A N 1
ATOM 819 C CA . GLY A 1 110 ? 41.041 37.014 5.740 1.00 8.13 110 GLY A CA 1
ATOM 820 C C . GLY A 1 110 ? 41.074 38.398 6.405 1.00 8.97 110 GLY A C 1
ATOM 821 O O . GLY A 1 110 ? 40.227 38.682 7.271 1.00 8.53 110 GLY A O 1
ATOM 822 N N . THR A 1 111 ? 42.026 39.271 6.017 1.00 8.51 111 THR A N 1
ATOM 823 C CA . THR A 1 111 ? 42.146 40.623 6.585 1.00 9.93 111 THR A CA 1
ATOM 824 C C . THR A 1 111 ? 40.926 41.493 6.289 1.00 8.62 111 THR A C 1
ATOM 825 O O . THR A 1 111 ? 40.663 42.442 7.005 1.00 10.67 111 THR A O 1
ATOM 829 N N . CYS A 1 112 ? 40.168 41.145 5.255 1.00 11.55 112 CYS A N 1
ATOM 830 C CA . CYS A 1 112 ? 38.981 41.841 4.818 1.00 11.01 112 CYS A CA 1
ATOM 831 C C . CYS A 1 112 ? 37.718 41.423 5.559 1.00 11.87 112 CYS A C 1
ATOM 832 O O . CYS A 1 112 ? 36.649 41.888 5.172 1.00 13.19 112 CYS A O 1
ATOM 835 N N . VAL A 1 113 ? 37.728 40.526 6.594 1.00 12.31 113 VAL A N 1
ATOM 836 C CA . VAL A 1 113 ? 36.514 40.215 7.351 1.00 9.95 113 VAL A CA 1
ATOM 837 C C . VAL A 1 113 ? 36.596 41.088 8.625 1.00 10.57 113 VAL A C 1
ATOM 838 O O . VAL A 1 113 ? 37.339 40.816 9.567 1.00 9.44 113 VAL A O 1
ATOM 842 N N . SER A 1 114 ? 35.800 42.165 8.703 1.00 11.39 114 SER A N 1
ATOM 843 C CA . SER A 1 114 ? 35.873 43.082 9.820 1.00 7.81 114 SER A CA 1
ATOM 844 C C . SER A 1 114 ? 35.430 42.600 11.153 1.00 10.85 114 SER A C 1
ATOM 845 O O . SER A 1 114 ? 35.852 43.193 12.149 1.00 9.55 114 SER A O 1
ATOM 848 N N . THR A 1 115 ? 34.615 41.543 11.242 1.00 10.27 115 THR A N 1
ATOM 849 C CA . THR A 1 115 ? 34.231 41.008 12.558 1.00 13.01 115 THR A CA 1
ATOM 850 C C . THR A 1 115 ? 35.443 40.349 13.272 1.00 14.60 115 THR A C 1
ATOM 851 O O . THR A 1 115 ? 35.433 40.152 14.494 1.00 14.84 115 THR A O 1
ATOM 855 N N . TYR A 1 116 ? 36.519 39.992 12.551 1.00 14.21 116 TYR A N 1
ATOM 856 C CA . TYR A 1 116 ? 37.683 39.390 13.182 1.00 14.84 116 TYR A CA 1
ATOM 857 C C . TYR A 1 116 ? 38.789 40.409 13.382 1.00 14.23 116 TYR A C 1
ATOM 858 O O . TYR A 1 116 ? 39.909 40.011 13.708 1.00 12.55 116 TYR A O 1
ATOM 867 N N . ASP A 1 117 ? 38.541 41.723 13.197 1.00 16.18 117 ASP A N 1
ATOM 868 C CA . ASP A 1 117 ? 39.548 42.763 13.403 1.00 16.58 117 ASP A CA 1
ATOM 869 C C . ASP A 1 117 ? 39.909 42.639 14.884 1.00 15.17 117 ASP A C 1
ATOM 870 O O . ASP A 1 117 ? 39.017 42.398 15.730 1.00 15.23 117 ASP A O 1
ATOM 875 N N . PRO A 1 118 ? 41.167 42.746 15.288 1.00 14.04 118 PRO A N 1
ATOM 876 C CA . PRO A 1 118 ? 41.545 42.640 16.680 1.00 14.93 118 PRO A CA 1
ATOM 877 C C . PRO A 1 118 ? 40.825 43.617 17.607 1.00 15.94 118 PRO A C 1
ATOM 878 O O . PRO A 1 118 ? 40.635 43.298 18.781 1.00 14.82 118 PRO A O 1
ATOM 882 N N . ASP A 1 119 ? 40.366 44.777 17.128 1.00 18.36 119 ASP A N 1
ATOM 883 C CA . ASP A 1 119 ? 39.665 45.698 18.001 1.00 21.08 119 ASP A CA 1
ATOM 884 C C . ASP A 1 119 ? 38.263 45.226 18.374 1.00 20.46 119 ASP A C 1
ATOM 885 O O . ASP A 1 119 ? 37.573 45.780 19.233 1.00 20.12 119 ASP A O 1
ATOM 890 N N . CYS A 1 120 ? 37.788 44.159 17.730 1.00 19.89 120 CYS A N 1
ATOM 891 C CA . CYS A 1 120 ? 36.495 43.594 18.042 1.00 20.28 120 CYS A CA 1
ATOM 892 C C . CYS A 1 120 ? 36.586 42.637 19.231 1.00 21.27 120 CYS A C 1
ATOM 893 O O . CYS A 1 120 ? 35.551 42.300 19.823 1.00 22.40 120 CYS A O 1
ATOM 896 N N . TYR A 1 121 ? 37.769 42.160 19.617 1.00 23.27 121 TYR A N 1
ATOM 897 C CA . TYR A 1 121 ? 37.869 41.210 20.706 1.00 27.22 121 TYR A CA 1
ATOM 898 C C . TYR A 1 121 ? 38.064 42.014 21.988 1.00 31.97 121 TYR A C 1
ATOM 899 O O . TYR A 1 121 ? 38.973 42.845 22.085 1.00 33.40 121 TYR A O 1
ATOM 908 N N . ASP A 1 122 ? 37.232 41.776 23.001 1.00 36.62 122 ASP A N 1
ATOM 909 C CA . ASP A 1 122 ? 37.349 42.548 24.230 1.00 40.90 122 ASP A CA 1
ATOM 910 C C . ASP A 1 122 ? 38.532 42.133 25.096 1.00 42.06 122 ASP A C 1
ATOM 911 O O . ASP A 1 122 ? 38.774 42.780 26.137 1.00 43.55 122 ASP A O 1
ATOM 916 N N . ASN A 1 123 ? 39.207 41.042 24.680 1.00 41.55 123 ASN A N 1
ATOM 917 C CA . ASN A 1 123 ? 40.391 40.529 25.359 1.00 41.33 123 ASN A CA 1
ATOM 918 C C . ASN A 1 123 ? 41.164 39.691 24.352 1.00 39.00 123 ASN A C 1
ATOM 919 O O . ASN A 1 123 ? 41.150 38.456 24.364 1.00 38.32 123 ASN A O 1
ATOM 924 N N . TYR A 1 124 ? 41.843 40.423 23.468 1.00 34.62 124 TYR A N 1
ATOM 925 C CA . TYR A 1 124 ? 42.591 39.788 22.400 1.00 32.06 124 TYR A CA 1
ATOM 926 C C . TYR A 1 124 ? 44.010 39.320 22.662 1.00 33.58 124 TYR A C 1
ATOM 927 O O . TYR A 1 124 ? 44.816 40.065 23.241 1.00 33.07 124 TYR A O 1
ATOM 936 N N . GLU A 1 125 ? 44.294 38.100 22.169 1.00 35.16 125 GLU A N 1
ATOM 937 C CA . GLU A 1 125 ? 45.606 37.444 22.210 1.00 36.13 125 GLU A CA 1
ATOM 938 C C . GLU A 1 125 ? 45.919 37.127 20.745 1.00 34.60 125 GLU A C 1
ATOM 939 O O . GLU A 1 125 ? 45.085 36.648 19.966 1.00 33.73 125 GLU A O 1
ATOM 945 N N . GLU A 1 126 ? 47.167 37.432 20.392 1.00 32.82 126 GLU A N 1
ATOM 946 C CA . GLU A 1 126 ? 47.703 37.284 19.055 1.00 32.89 126 GLU A CA 1
ATOM 947 C C . GLU A 1 126 ? 47.338 36.020 18.317 1.00 31.05 126 GLU A C 1
ATOM 948 O O . GLU A 1 126 ? 47.480 34.920 18.867 1.00 33.64 126 GLU A O 1
ATOM 954 N N . GLY A 1 127 ? 46.824 36.116 17.097 1.00 27.00 127 GLY A N 1
ATOM 955 C CA . GLY A 1 127 ? 46.473 34.907 16.385 1.00 24.14 127 GLY A CA 1
ATOM 956 C C . GLY A 1 127 ? 45.029 34.490 16.605 1.00 21.22 127 GLY A C 1
ATOM 957 O O . GLY A 1 127 ? 44.566 33.483 16.073 1.00 20.76 127 GLY A O 1
ATOM 958 N N . GLU A 1 128 ? 44.263 35.220 17.386 1.00 19.27 128 GLU A N 1
ATOM 959 C CA . GLU A 1 128 ? 42.875 34.907 17.610 1.00 19.22 128 GLU A CA 1
ATOM 960 C C . GLU A 1 128 ? 42.019 35.049 16.375 1.00 17.70 128 GLU A C 1
ATOM 961 O O . GLU A 1 128 ? 41.200 34.214 16.011 1.00 19.70 128 GLU A O 1
ATOM 967 N N . ASP A 1 129 ? 42.249 36.144 15.706 1.00 14.55 129 ASP A N 1
ATOM 968 C CA . ASP A 1 129 ? 41.534 36.458 14.498 1.00 14.09 129 ASP A CA 1
ATOM 969 C C . ASP A 1 129 ? 41.793 35.474 13.386 1.00 11.53 129 ASP A C 1
ATOM 970 O O . ASP A 1 129 ? 40.871 35.079 12.692 1.00 9.07 129 ASP A O 1
ATOM 975 N N . ILE A 1 130 ? 43.050 35.083 13.190 1.00 11.42 130 ILE A N 1
ATOM 976 C CA . ILE A 1 130 ? 43.451 34.122 12.168 1.00 11.41 130 ILE A CA 1
ATOM 977 C C . ILE A 1 130 ? 42.744 32.771 12.353 1.00 11.37 130 ILE A C 1
ATOM 978 O O . ILE A 1 130 ? 42.167 32.235 11.408 1.00 13.12 130 ILE A O 1
ATOM 983 N N . VAL A 1 131 ? 42.742 32.198 13.558 1.00 12.03 131 VAL A N 1
ATOM 984 C CA . VAL A 1 131 ? 42.086 30.935 13.862 1.00 11.40 131 VAL A CA 1
ATOM 985 C C . VAL A 1 131 ? 40.571 31.058 13.675 1.00 9.85 131 VAL A C 1
ATOM 986 O O . VAL A 1 131 ? 39.962 30.158 13.115 1.00 8.76 131 VAL A O 1
ATOM 990 N N . ASP A 1 132 ? 39.897 32.119 14.113 1.00 13.86 132 ASP A N 1
ATOM 991 C CA . ASP A 1 132 ? 38.452 32.335 13.928 1.00 14.81 132 ASP A CA 1
ATOM 992 C C . ASP A 1 132 ? 38.087 32.212 12.473 1.00 12.64 132 ASP A C 1
ATOM 993 O O . ASP A 1 132 ? 37.140 31.499 12.145 1.00 12.58 132 ASP A O 1
ATOM 998 N N . TYR A 1 133 ? 38.848 32.897 11.619 1.00 10.77 133 TYR A N 1
ATOM 999 C CA . TYR A 1 133 ? 38.637 32.877 10.169 1.00 11.06 133 TYR A CA 1
ATOM 1000 C C . TYR A 1 133 ? 38.821 31.483 9.557 1.00 10.17 133 TYR A C 1
ATOM 1001 O O . TYR A 1 133 ? 37.920 30.996 8.866 1.00 10.11 133 TYR A O 1
ATOM 1010 N N . PHE A 1 134 ? 39.962 30.812 9.754 1.00 9.23 134 PHE A N 1
ATOM 1011 C CA . PHE A 1 134 ? 40.189 29.479 9.196 1.00 9.16 134 PHE A CA 1
ATOM 1012 C C . PHE A 1 134 ? 39.137 28.531 9.770 1.00 8.78 134 PHE A C 1
ATOM 1013 O O . PHE A 1 134 ? 38.556 27.746 9.021 1.00 8.66 134 PHE A O 1
ATOM 1021 N N . GLN A 1 135 ? 38.776 28.617 11.052 1.00 8.73 135 GLN A N 1
ATOM 1022 C CA . GLN A 1 135 ? 37.755 27.758 11.586 1.00 11.24 135 GLN A CA 1
ATOM 1023 C C . GLN A 1 135 ? 36.385 28.058 10.967 1.00 11.46 135 GLN A C 1
ATOM 1024 O O . GLN A 1 135 ? 35.702 27.108 10.602 1.00 9.60 135 GLN A O 1
ATOM 1030 N N . LYS A 1 136 ? 35.951 29.322 10.777 1.00 11.55 136 LYS A N 1
ATOM 1031 C CA . LYS A 1 136 ? 34.667 29.633 10.176 1.00 10.36 136 LYS A CA 1
ATOM 1032 C C . LYS A 1 136 ? 34.605 29.023 8.815 1.00 8.49 136 LYS A C 1
ATOM 1033 O O . LYS A 1 136 ? 33.589 28.429 8.500 1.00 10.62 136 LYS A O 1
ATOM 1039 N N . ALA A 1 137 ? 35.621 29.102 7.976 1.00 8.29 137 ALA A N 1
ATOM 1040 C CA . ALA A 1 137 ? 35.570 28.503 6.661 1.00 9.67 137 ALA A CA 1
ATOM 1041 C C . ALA A 1 137 ? 35.492 26.991 6.667 1.00 9.77 137 ALA A C 1
ATOM 1042 O O . ALA A 1 137 ? 34.769 26.394 5.863 1.00 12.52 137 ALA A O 1
ATOM 1044 N N . MET A 1 138 ? 36.232 26.327 7.543 1.00 10.01 138 MET A N 1
ATOM 1045 C CA . MET A 1 138 ? 36.198 24.880 7.634 1.00 12.67 138 MET A CA 1
ATOM 1046 C C . MET A 1 138 ? 34.797 24.414 7.997 1.00 13.74 138 MET A C 1
ATOM 1047 O O . MET A 1 138 ? 34.274 23.465 7.401 1.00 15.50 138 MET A O 1
ATOM 1052 N N . ASP A 1 139 ? 34.186 25.105 8.945 1.00 15.89 139 ASP A N 1
ATOM 1053 C CA . ASP A 1 139 ? 32.819 24.811 9.366 1.00 15.74 139 ASP A CA 1
ATOM 1054 C C . ASP A 1 139 ? 31.835 24.933 8.224 1.00 14.51 139 ASP A C 1
ATOM 1055 O O . ASP A 1 139 ? 30.973 24.060 8.029 1.00 14.35 139 ASP A O 1
ATOM 1060 N N . LEU A 1 140 ? 31.949 25.996 7.420 1.00 14.20 140 LEU A N 1
ATOM 1061 C CA . LEU A 1 140 ? 31.059 26.184 6.291 1.00 13.30 140 LEU A CA 1
ATOM 1062 C C . LEU A 1 140 ? 31.255 25.102 5.244 1.00 14.58 140 LEU A C 1
ATOM 1063 O O . LEU A 1 140 ? 30.234 24.633 4.729 1.00 14.48 140 LEU A O 1
ATOM 1068 N N . ARG A 1 141 ? 32.500 24.690 4.919 1.00 14.31 141 ARG A N 1
ATOM 1069 C CA . ARG A 1 141 ? 32.749 23.620 3.943 1.00 12.55 141 ARG A CA 1
ATOM 1070 C C . ARG A 1 141 ? 32.057 22.354 4.478 1.00 14.95 141 ARG A C 1
ATOM 1071 O O . ARG A 1 141 ? 31.499 21.575 3.722 1.00 15.89 141 ARG A O 1
ATOM 1079 N N . SER A 1 142 ? 32.086 22.093 5.791 1.00 16.31 142 SER A N 1
ATOM 1080 C CA . SER A 1 142 ? 31.428 20.942 6.371 1.00 20.51 142 SER A CA 1
ATOM 1081 C C . SER A 1 142 ? 29.910 20.975 6.290 1.00 23.14 142 SER A C 1
ATOM 1082 O O . SER A 1 142 ? 29.237 20.022 5.859 1.00 23.98 142 SER A O 1
ATOM 1085 N N . GLN A 1 143 ? 29.391 22.120 6.731 1.00 23.63 143 GLN A N 1
ATOM 1086 C CA . GLN A 1 143 ? 27.978 22.316 6.782 1.00 24.35 143 GLN A CA 1
ATOM 1087 C C . GLN A 1 143 ? 27.434 22.382 5.370 1.00 23.47 143 GLN A C 1
ATOM 1088 O O . GLN A 1 143 ? 26.331 21.918 5.131 1.00 26.12 143 GLN A O 1
ATOM 1094 N N . TYR A 1 144 ? 28.102 22.898 4.364 1.00 22.03 144 TYR A N 1
ATOM 1095 C CA . TYR A 1 144 ? 27.530 22.938 3.035 1.00 19.75 144 TYR A CA 1
ATOM 1096 C C . TYR A 1 144 ? 28.164 21.854 2.189 1.00 18.70 144 TYR A C 1
ATOM 1097 O O . TYR A 1 144 ? 28.924 22.104 1.254 1.00 18.50 144 TYR A O 1
ATOM 1106 N N . ASN A 1 145 ? 27.814 20.608 2.515 1.00 17.13 145 ASN A N 1
ATOM 1107 C CA . ASN A 1 145 ? 28.347 19.471 1.772 1.00 15.43 145 ASN A CA 1
ATOM 1108 C C . ASN A 1 145 ? 27.807 19.278 0.334 1.00 14.26 145 ASN A C 1
ATOM 1109 O O . ASN A 1 145 ? 26.739 18.714 0.049 1.00 12.54 145 ASN A O 1
ATOM 1114 N N . VAL A 1 146 ? 28.578 19.773 -0.630 1.00 13.39 146 VAL A N 1
ATOM 1115 C CA . VAL A 1 146 ? 28.252 19.686 -2.045 1.00 13.10 146 VAL A CA 1
ATOM 1116 C C . VAL A 1 146 ? 28.355 18.246 -2.503 1.00 12.60 146 VAL A C 1
ATOM 1117 O O . VAL A 1 146 ? 27.592 17.824 -3.340 1.00 12.64 146 VAL A O 1
ATOM 1121 N N . TYR A 1 147 ? 29.248 17.430 -1.990 1.00 14.16 147 TYR A N 1
ATOM 1122 C CA . TYR A 1 147 ? 29.323 16.030 -2.377 1.00 14.85 147 TYR A CA 1
ATOM 1123 C C . TYR A 1 147 ? 28.011 15.303 -2.014 1.00 14.22 147 TYR A C 1
ATOM 1124 O O . TYR A 1 147 ? 27.555 14.455 -2.787 1.00 15.19 147 TYR A O 1
ATOM 1133 N N . LYS A 1 148 ? 27.396 15.576 -0.860 1.00 13.67 148 LYS A N 1
ATOM 1134 C CA . LYS A 1 148 ? 26.136 14.991 -0.380 1.00 15.04 148 LYS A CA 1
ATOM 1135 C C . LYS A 1 148 ? 25.038 15.543 -1.265 1.00 13.03 148 LYS A C 1
ATOM 1136 O O . LYS A 1 148 ? 24.219 14.757 -1.702 1.00 12.37 148 LYS A O 1
ATOM 1142 N N . ALA A 1 149 ? 24.964 16.827 -1.579 1.00 12.99 149 ALA A N 1
ATOM 1143 C CA . ALA A 1 149 ? 23.973 17.369 -2.490 1.00 12.57 149 ALA A CA 1
ATOM 1144 C C . ALA A 1 149 ? 23.954 16.613 -3.831 1.00 14.43 149 ALA A C 1
ATOM 1145 O O . ALA A 1 149 ? 22.873 16.328 -4.380 1.00 16.60 149 ALA A O 1
ATOM 1147 N N . PHE A 1 150 ? 25.107 16.260 -4.407 1.00 13.46 150 PHE A N 1
ATOM 1148 C CA . PHE A 1 150 ? 25.176 15.546 -5.660 1.00 12.05 150 PHE A CA 1
ATOM 1149 C C . PHE A 1 150 ? 24.807 14.088 -5.489 1.00 12.31 150 PHE A C 1
ATOM 1150 O O . PHE A 1 150 ? 23.964 13.624 -6.223 1.00 11.29 150 PHE A O 1
ATOM 1158 N N . SER A 1 151 ? 25.345 13.339 -4.548 1.00 12.57 151 SER A N 1
ATOM 1159 C CA . SER A 1 151 ? 25.065 11.946 -4.359 1.00 16.36 151 SER A CA 1
ATOM 1160 C C . SER A 1 151 ? 23.603 11.597 -4.098 1.00 18.76 151 SER A C 1
ATOM 1161 O O . SER A 1 151 ? 23.065 10.635 -4.657 1.00 16.83 151 SER A O 1
ATOM 1164 N N . SER A 1 152 ? 22.974 12.440 -3.266 1.00 19.19 152 SER A N 1
ATOM 1165 C CA . SER A 1 152 ? 21.591 12.290 -2.898 1.00 19.95 152 SER A CA 1
ATOM 1166 C C . SER A 1 152 ? 20.714 12.440 -4.139 1.00 19.28 152 SER A C 1
ATOM 1167 O O . SER A 1 152 ? 19.561 12.006 -4.164 1.00 22.08 152 SER A O 1
ATOM 1170 N N . ASN A 1 153 ? 21.221 13.023 -5.221 1.00 18.31 153 ASN A N 1
ATOM 1171 C CA . ASN A 1 153 ? 20.436 13.180 -6.399 1.00 15.73 153 ASN A CA 1
ATOM 1172 C C . ASN A 1 153 ? 21.066 12.342 -7.478 1.00 15.32 153 ASN A C 1
ATOM 1173 O O . ASN A 1 153 ? 20.939 12.593 -8.674 1.00 16.14 153 ASN A O 1
ATOM 1178 N N . GLY A 1 154 ? 21.759 11.275 -7.048 1.00 16.09 154 GLY A N 1
ATOM 1179 C CA . GLY A 1 154 ? 22.457 10.298 -7.879 1.00 17.32 154 GLY A CA 1
ATOM 1180 C C . GLY A 1 154 ? 23.693 10.780 -8.671 1.00 17.61 154 GLY A C 1
ATOM 1181 O O . GLY A 1 154 ? 23.872 10.276 -9.773 1.00 20.39 154 GLY A O 1
ATOM 1182 N N . ILE A 1 155 ? 24.549 11.732 -8.230 1.00 15.08 155 ILE A N 1
ATOM 1183 C CA . ILE A 1 155 ? 25.724 12.212 -8.936 1.00 12.19 155 ILE A CA 1
ATOM 1184 C C . ILE A 1 155 ? 26.853 11.850 -8.001 1.00 12.68 155 ILE A C 1
ATOM 1185 O O . ILE A 1 155 ? 27.052 12.367 -6.879 1.00 13.14 155 ILE A O 1
ATOM 1190 N N . THR A 1 156 ? 27.578 10.840 -8.437 1.00 13.21 156 THR A N 1
ATOM 1191 C CA . THR A 1 156 ? 28.720 10.328 -7.695 1.00 12.99 156 THR A CA 1
ATOM 1192 C C . THR A 1 156 ? 29.970 10.482 -8.553 1.00 11.44 156 THR A C 1
ATOM 1193 O O . THR A 1 156 ? 29.899 10.708 -9.762 1.00 12.50 156 THR A O 1
ATOM 1197 N N . PRO A 1 157 ? 31.156 10.422 -7.973 1.00 12.75 157 PRO A N 1
ATOM 1198 C CA . PRO A 1 157 ? 32.432 10.440 -8.692 1.00 12.61 157 PRO A CA 1
ATOM 1199 C C . PRO A 1 157 ? 32.576 9.316 -9.716 1.00 13.46 157 PRO A C 1
ATOM 1200 O O . PRO A 1 157 ? 32.002 8.249 -9.560 1.00 14.76 157 PRO A O 1
ATOM 1204 N N . GLY A 1 158 ? 33.343 9.538 -10.775 1.00 14.27 158 GLY A N 1
ATOM 1205 C CA . GLY A 1 158 ? 33.566 8.554 -11.832 1.00 15.33 158 GLY A CA 1
ATOM 1206 C C . GLY A 1 158 ? 32.405 8.388 -12.815 1.00 15.46 158 GLY A C 1
ATOM 1207 O O . GLY A 1 158 ? 32.084 7.250 -13.174 1.00 16.32 158 GLY A O 1
ATOM 1208 N N . GLY A 1 159 ? 31.802 9.486 -13.286 1.00 14.18 159 GLY A N 1
ATOM 1209 C CA . GLY A 1 159 ? 30.701 9.444 -14.235 1.00 10.49 159 GLY A CA 1
ATOM 1210 C C . GLY A 1 159 ? 30.735 10.742 -15.016 1.00 12.05 159 GLY A C 1
ATOM 1211 O O . GLY A 1 159 ? 31.578 11.619 -14.708 1.00 10.70 159 GLY A O 1
ATOM 1212 N N . THR A 1 160 ? 29.851 10.820 -16.018 1.00 12.45 160 THR A N 1
ATOM 1213 C CA . THR A 1 160 ? 29.658 11.946 -16.916 1.00 15.22 160 THR A CA 1
ATOM 1214 C C . THR A 1 160 ? 28.226 12.374 -16.654 1.00 15.58 160 THR A C 1
ATOM 1215 O O . THR A 1 160 ? 27.288 11.598 -16.833 1.00 16.90 160 THR A O 1
ATOM 1219 N N . TYR A 1 161 ? 28.051 13.615 -16.232 1.00 17.39 161 TYR A N 1
ATOM 1220 C CA . TYR A 1 161 ? 26.746 14.138 -15.870 1.00 17.59 161 TYR A CA 1
ATOM 1221 C C . TYR A 1 161 ? 26.483 15.387 -16.660 1.00 18.58 161 TYR A C 1
ATOM 1222 O O . TYR A 1 161 ? 27.396 15.912 -17.289 1.00 21.50 161 TYR A O 1
ATOM 1231 N N . THR A 1 162 ? 25.295 15.919 -16.692 1.00 20.16 162 THR A N 1
ATOM 1232 C CA . THR A 1 162 ? 25.107 17.111 -17.450 1.00 20.33 162 THR A CA 1
ATOM 1233 C C . THR A 1 162 ? 25.198 18.288 -16.489 1.00 19.36 162 THR A C 1
ATOM 1234 O O . THR A 1 162 ? 24.791 18.194 -15.334 1.00 19.43 162 THR A O 1
ATOM 1238 N N . ALA A 1 163 ? 25.717 19.436 -16.905 1.00 19.96 163 ALA A N 1
ATOM 1239 C CA . ALA A 1 163 ? 25.832 20.622 -16.053 1.00 20.65 163 ALA A CA 1
ATOM 1240 C C . ALA A 1 163 ? 24.501 21.071 -15.453 1.00 21.45 163 ALA A C 1
ATOM 1241 O O . ALA A 1 163 ? 24.340 21.625 -14.362 1.00 22.89 163 ALA A O 1
ATOM 1243 N N . THR A 1 164 ? 23.495 20.747 -16.239 1.00 23.28 164 THR A N 1
ATOM 1244 C CA . THR A 1 164 ? 22.119 21.052 -15.990 1.00 22.52 164 THR A CA 1
ATOM 1245 C C . THR A 1 164 ? 21.590 20.228 -14.832 1.00 22.46 164 THR A C 1
ATOM 1246 O O . THR A 1 164 ? 20.892 20.802 -13.981 1.00 23.33 164 THR A O 1
ATOM 1250 N N . GLU A 1 165 ? 21.946 18.921 -14.723 1.00 21.39 165 GLU A N 1
ATOM 1251 C CA . GLU A 1 165 ? 21.463 18.086 -13.613 1.00 18.26 165 GLU A CA 1
ATOM 1252 C C . GLU A 1 165 ? 22.232 18.407 -12.354 1.00 16.84 165 GLU A C 1
ATOM 1253 O O . GLU A 1 165 ? 21.676 18.267 -11.268 1.00 12.35 165 GLU A O 1
ATOM 1259 N N . MET A 1 166 ? 23.496 18.830 -12.546 1.00 17.08 166 MET A N 1
ATOM 1260 C CA . MET A 1 166 ? 24.392 19.254 -11.475 1.00 17.42 166 MET A CA 1
ATOM 1261 C C . MET A 1 166 ? 23.826 20.506 -10.788 1.00 18.50 166 MET A C 1
ATOM 1262 O O . MET A 1 166 ? 23.740 20.553 -9.559 1.00 16.55 166 MET A O 1
ATOM 1267 N N . GLN A 1 167 ? 23.408 21.531 -11.546 1.00 19.83 167 GLN A N 1
ATOM 1268 C CA . GLN A 1 167 ? 22.801 22.732 -10.993 1.00 20.99 167 GLN A CA 1
ATOM 1269 C C . GLN A 1 167 ? 21.491 22.386 -10.291 1.00 22.61 167 GLN A C 1
ATOM 1270 O O . GLN A 1 167 ? 21.233 22.937 -9.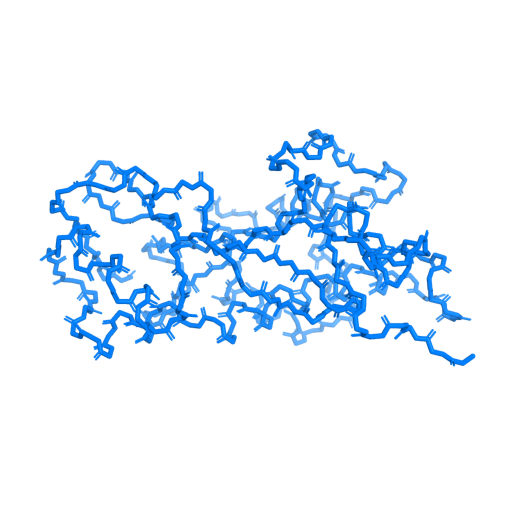215 1.00 22.29 167 GLN A O 1
ATOM 1276 N N . SER A 1 168 ? 20.636 21.486 -10.812 1.00 22.40 168 SER A N 1
ATOM 1277 C CA . SER A 1 168 ? 19.401 21.159 -10.123 1.00 22.35 168 SER A CA 1
ATOM 1278 C C . SER A 1 168 ? 19.719 20.500 -8.817 1.00 20.34 168 SER A C 1
ATOM 1279 O O . SER A 1 168 ? 18.954 20.704 -7.889 1.00 21.28 168 SER A O 1
ATOM 1282 N N . ALA A 1 169 ? 20.781 19.723 -8.655 1.00 20.26 169 ALA A N 1
ATOM 1283 C CA . ALA A 1 169 ? 21.021 19.088 -7.374 1.00 20.70 169 ALA A CA 1
ATOM 1284 C C . ALA A 1 169 ? 21.458 20.059 -6.285 1.00 20.95 169 ALA A C 1
ATOM 1285 O O . ALA A 1 169 ? 21.034 19.937 -5.119 1.00 20.44 169 ALA A O 1
ATOM 1287 N N . ILE A 1 170 ? 22.309 21.020 -6.676 1.00 22.39 170 ILE A N 1
ATOM 1288 C CA . ILE A 1 170 ? 22.802 22.108 -5.804 1.00 23.19 170 ILE A CA 1
ATOM 1289 C C . ILE A 1 170 ? 21.554 22.961 -5.521 1.00 22.85 170 ILE A C 1
ATOM 1290 O O . ILE A 1 170 ? 21.210 23.206 -4.352 1.00 26.59 170 ILE A O 1
ATOM 1295 N N . GLU A 1 171 ? 20.835 23.432 -6.527 1.00 24.56 171 GLU A N 1
ATOM 1296 C CA . GLU A 1 171 ? 19.625 24.210 -6.333 1.00 26.95 171 GLU A CA 1
ATOM 1297 C C . GLU A 1 171 ? 18.599 23.542 -5.433 1.00 26.00 171 GLU A C 1
ATOM 1298 O O . GLU A 1 171 ? 18.175 24.193 -4.477 1.00 26.26 171 GLU A O 1
ATOM 1304 N N . SER A 1 172 ? 18.195 22.291 -5.638 1.00 25.38 172 SER A N 1
ATOM 1305 C CA . SER A 1 172 ? 17.224 21.644 -4.783 1.00 25.55 172 SER A CA 1
ATOM 1306 C C . SER A 1 172 ? 17.722 21.352 -3.411 1.00 25.47 172 SER A C 1
ATOM 1307 O O . SER A 1 172 ? 16.960 21.442 -2.453 1.00 28.06 172 SER A O 1
ATOM 1310 N N . TYR A 1 173 ? 18.978 20.968 -3.272 1.00 24.19 173 TYR A N 1
ATOM 1311 C CA . TYR A 1 173 ? 19.461 20.654 -1.947 1.00 22.41 173 TYR A CA 1
ATOM 1312 C C . TYR A 1 173 ? 19.650 21.890 -1.077 1.00 21.45 173 TYR A C 1
ATOM 1313 O O . TYR A 1 173 ? 19.274 21.866 0.079 1.00 20.55 173 TYR A O 1
ATOM 1322 N N . PHE A 1 174 ? 20.224 22.973 -1.590 1.00 21.98 174 PHE A N 1
ATOM 1323 C CA . PHE A 1 174 ? 20.521 24.160 -0.793 1.00 21.03 174 PHE A CA 1
ATOM 1324 C C . PHE A 1 174 ? 19.560 25.313 -0.998 1.00 21.71 174 PHE A C 1
ATOM 1325 O O . PHE A 1 174 ? 19.497 26.231 -0.174 1.00 20.93 174 PHE A O 1
ATOM 1333 N N . GLY A 1 175 ? 18.827 25.272 -2.109 1.00 23.08 175 GLY A N 1
ATOM 1334 C CA . GLY A 1 175 ? 17.834 26.279 -2.419 1.00 21.61 175 GLY A CA 1
ATOM 1335 C C . GLY A 1 175 ? 18.418 27.484 -3.072 1.00 22.27 175 GLY A C 1
ATOM 1336 O O . GLY A 1 175 ? 17.819 28.547 -2.975 1.00 26.32 175 GLY A O 1
ATOM 1337 N N . ALA A 1 176 ? 19.539 27.366 -3.760 1.00 22.80 176 ALA A N 1
ATOM 1338 C CA . ALA A 1 176 ? 20.164 28.501 -4.417 1.00 20.97 176 ALA A CA 1
ATOM 1339 C C . ALA A 1 176 ? 21.068 28.006 -5.516 1.00 21.22 176 ALA A C 1
ATOM 1340 O O . ALA A 1 176 ? 21.520 26.854 -5.478 1.00 20.06 176 ALA A O 1
ATOM 1342 N N . LYS A 1 177 ? 21.334 28.854 -6.489 1.00 21.84 177 LYS A N 1
ATOM 1343 C CA . LYS A 1 177 ? 22.198 28.510 -7.576 1.00 25.30 177 LYS A CA 1
ATOM 1344 C C . LYS A 1 177 ? 23.617 28.786 -7.114 1.00 24.84 177 LYS A C 1
ATOM 1345 O O . LYS A 1 177 ? 23.889 29.761 -6.397 1.00 25.44 177 LYS A O 1
ATOM 1351 N N . ALA A 1 178 ? 24.485 27.891 -7.574 1.00 23.55 178 ALA A N 1
ATOM 1352 C CA . ALA A 1 178 ? 25.893 27.961 -7.292 1.00 21.20 178 ALA A CA 1
ATOM 1353 C C . ALA A 1 178 ? 26.647 28.260 -8.605 1.00 19.21 178 ALA A C 1
ATOM 1354 O O . ALA A 1 178 ? 26.073 28.304 -9.704 1.00 17.73 178 ALA A O 1
ATOM 1356 N N . LYS A 1 179 ? 27.952 28.509 -8.489 1.00 16.15 179 LYS A N 1
ATOM 1357 C CA . LYS A 1 179 ? 28.799 28.789 -9.627 1.00 14.78 179 LYS A CA 1
ATOM 1358 C C . LYS A 1 179 ? 29.612 27.522 -9.824 1.00 13.93 179 LYS A C 1
ATOM 1359 O O . LYS A 1 179 ? 30.475 27.231 -9.001 1.00 15.83 179 LYS A O 1
ATOM 1365 N N . ILE A 1 180 ? 29.337 26.756 -10.870 1.00 12.74 180 ILE A N 1
ATOM 1366 C CA . ILE A 1 180 ? 30.002 25.499 -11.116 1.00 14.09 180 ILE A CA 1
ATOM 1367 C C . ILE A 1 180 ? 30.917 25.730 -12.295 1.00 14.47 180 ILE A C 1
ATOM 1368 O O . ILE A 1 180 ? 30.452 26.115 -13.388 1.00 15.36 180 ILE A O 1
ATOM 1373 N N . ASP A 1 181 ? 32.228 25.523 -12.049 1.00 13.55 181 ASP A N 1
ATOM 1374 C CA . ASP A 1 181 ? 33.240 25.746 -13.031 1.00 12.76 181 ASP A CA 1
ATOM 1375 C C . ASP A 1 181 ? 33.950 24.479 -13.411 1.00 13.45 181 ASP A C 1
ATOM 1376 O O . ASP A 1 181 ? 34.179 23.565 -12.624 1.00 11.31 181 ASP A O 1
ATOM 1381 N N . CYS A 1 182 ? 34.277 24.432 -14.684 1.00 14.34 182 CYS A N 1
ATOM 1382 C CA . CYS A 1 182 ? 34.926 23.286 -15.268 1.00 17.59 182 CYS A CA 1
ATOM 1383 C C . CYS A 1 182 ? 36.254 23.679 -15.874 1.00 19.36 182 CYS A C 1
ATOM 1384 O O . CYS A 1 182 ? 36.534 24.855 -16.085 1.00 21.51 182 CYS A O 1
ATOM 1387 N N . SER A 1 183 ? 37.120 22.729 -16.161 1.00 21.03 183 SER A N 1
ATOM 1388 C CA . SER A 1 183 ? 38.368 23.012 -16.819 1.00 23.04 183 SER A CA 1
ATOM 1389 C C . SER A 1 183 ? 38.341 21.889 -17.865 1.00 23.68 183 SER A C 1
ATOM 1390 O O . SER A 1 183 ? 38.210 20.720 -17.497 1.00 23.17 183 SER A O 1
ATOM 1393 N N . SER A 1 184 ? 38.414 22.135 -19.184 1.00 26.30 184 SER 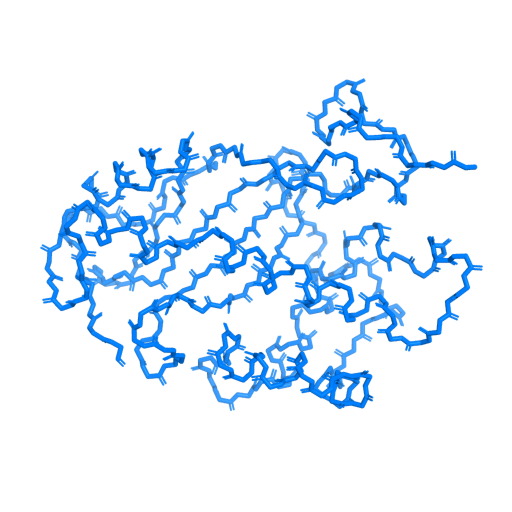A N 1
ATOM 1394 C CA . SER A 1 184 ? 38.350 21.089 -20.229 1.00 26.34 184 SER A CA 1
ATOM 1395 C C . SER A 1 184 ? 37.192 20.108 -20.027 1.00 24.75 184 SER A C 1
ATOM 1396 O O . SER A 1 184 ? 37.324 18.901 -20.183 1.00 26.89 184 SER A O 1
ATOM 1399 N N . GLY A 1 185 ? 36.020 20.605 -19.636 1.00 24.21 185 GLY A N 1
ATOM 1400 C CA . GLY A 1 185 ? 34.847 19.755 -19.428 1.00 22.08 185 GLY A CA 1
ATOM 1401 C C . GLY A 1 185 ? 34.879 18.826 -18.223 1.00 20.44 185 GLY A C 1
ATOM 1402 O O . GLY A 1 185 ? 34.072 17.891 -18.140 1.00 20.01 185 GLY A O 1
ATOM 1403 N N . THR A 1 186 ? 35.810 19.075 -17.297 1.00 18.43 186 THR A N 1
ATOM 1404 C CA . THR A 1 186 ? 35.909 18.264 -16.088 1.00 17.60 186 THR A CA 1
ATOM 1405 C C . THR A 1 186 ? 35.524 19.207 -14.961 1.00 16.08 186 THR A C 1
ATOM 1406 O O . THR A 1 186 ? 35.881 20.393 -15.010 1.00 17.81 186 THR A O 1
ATOM 1410 N N . LEU A 1 187 ? 34.806 18.753 -13.940 1.00 15.12 187 LEU A N 1
ATOM 1411 C CA . LEU A 1 187 ? 34.446 19.665 -12.863 1.00 16.48 187 LEU A CA 1
ATOM 1412 C C . LEU A 1 187 ? 35.714 20.038 -12.101 1.00 17.16 187 LEU A C 1
ATOM 1413 O O . LEU A 1 187 ? 36.616 19.197 -11.884 1.00 18.66 187 LEU A O 1
ATOM 1418 N N . SER A 1 188 ? 35.804 21.307 -11.737 1.00 16.15 188 SER A N 1
ATOM 1419 C CA . SER A 1 188 ? 36.940 21.678 -10.941 1.00 16.48 188 SER A CA 1
ATOM 1420 C C . SER A 1 188 ? 36.561 22.449 -9.673 1.00 15.65 188 SER A C 1
ATOM 1421 O O . SER A 1 188 ? 37.201 22.213 -8.642 1.00 14.76 188 SER A O 1
ATOM 1424 N N . ASP A 1 189 ? 35.542 23.327 -9.668 1.00 15.34 189 ASP A N 1
ATOM 1425 C CA . ASP A 1 189 ? 35.229 24.134 -8.503 1.00 14.44 189 ASP A CA 1
ATOM 1426 C C . ASP A 1 189 ? 33.759 24.369 -8.477 1.00 13.89 189 ASP A C 1
ATOM 1427 O O . ASP A 1 189 ? 33.104 24.306 -9.510 1.00 15.89 189 ASP A O 1
ATOM 1432 N N . VAL A 1 190 ? 33.232 24.656 -7.296 1.00 14.95 190 VAL A N 1
ATOM 1433 C CA . VAL A 1 190 ? 31.830 24.949 -7.007 1.00 13.20 190 VAL A CA 1
ATOM 1434 C C . VAL A 1 190 ? 31.873 26.111 -5.996 1.00 13.91 190 VAL A C 1
ATOM 1435 O O . VAL A 1 190 ? 32.598 26.015 -4.995 1.00 9.70 190 VAL A O 1
ATOM 1439 N N . ALA A 1 191 ? 31.160 27.216 -6.190 1.00 13.67 191 ALA A N 1
ATOM 1440 C CA . ALA A 1 191 ? 31.181 28.297 -5.199 1.00 14.34 191 ALA A CA 1
ATOM 1441 C C . ALA A 1 191 ? 29.750 28.635 -4.805 1.00 13.88 191 ALA A C 1
ATOM 1442 O O . ALA A 1 191 ? 28.842 28.675 -5.639 1.00 17.21 191 ALA A O 1
ATOM 1444 N N . LEU A 1 192 ? 29.535 28.877 -3.540 1.00 14.15 192 LEU A N 1
ATOM 1445 C CA . LEU A 1 192 ? 28.256 29.218 -2.952 1.00 14.34 192 LEU A CA 1
ATOM 1446 C C . LEU A 1 192 ? 28.397 30.656 -2.409 1.00 15.42 192 LEU A C 1
ATOM 1447 O O . LEU A 1 192 ? 29.409 30.966 -1.763 1.00 14.77 192 LEU A O 1
ATOM 1452 N N . TYR A 1 193 ? 27.427 31.548 -2.675 1.00 15.53 193 TYR A N 1
ATOM 1453 C CA . TYR A 1 193 ? 27.401 32.957 -2.278 1.00 13.76 193 TYR A CA 1
ATOM 1454 C C . TYR A 1 193 ? 26.578 33.150 -1.029 1.00 15.02 193 TYR A C 1
ATOM 1455 O O . TYR A 1 193 ? 25.537 32.503 -0.847 1.00 16.51 193 TYR A O 1
ATOM 1464 N N . PHE A 1 194 ? 26.974 34.064 -0.152 1.00 14.91 194 PHE A N 1
ATOM 1465 C CA . PHE A 1 194 ? 26.289 34.279 1.113 1.00 14.03 194 PHE A CA 1
ATOM 1466 C C . PHE A 1 194 ? 26.179 35.740 1.516 1.00 15.25 194 PHE A C 1
ATOM 1467 O O . PHE A 1 194 ? 26.867 36.596 0.954 1.00 16.02 194 PHE A O 1
ATOM 1475 N N . TYR A 1 195 ? 25.298 35.937 2.498 1.00 15.67 195 TYR A N 1
ATOM 1476 C CA . TYR A 1 195 ? 25.028 37.195 3.189 1.00 16.60 195 TYR A CA 1
ATOM 1477 C C . TYR A 1 195 ? 25.219 36.778 4.630 1.00 16.72 195 TYR A C 1
ATOM 1478 O O . TYR A 1 195 ? 25.161 35.578 4.976 1.00 16.22 195 TYR A O 1
ATOM 1487 N N . VAL A 1 196 ? 25.472 37.751 5.492 1.00 16.39 196 VAL A N 1
ATOM 1488 C CA . VAL A 1 196 ? 25.686 37.421 6.896 1.00 18.02 196 VAL A CA 1
ATOM 1489 C C . VAL A 1 196 ? 24.574 38.054 7.719 1.00 18.47 196 VAL A C 1
ATOM 1490 O O . VAL A 1 196 ? 24.209 39.211 7.492 1.00 21.01 196 VAL A O 1
ATOM 1494 N N . ARG A 1 197 ? 24.038 37.287 8.662 1.00 20.57 197 ARG A N 1
ATOM 1495 C CA . ARG A 1 197 ? 22.9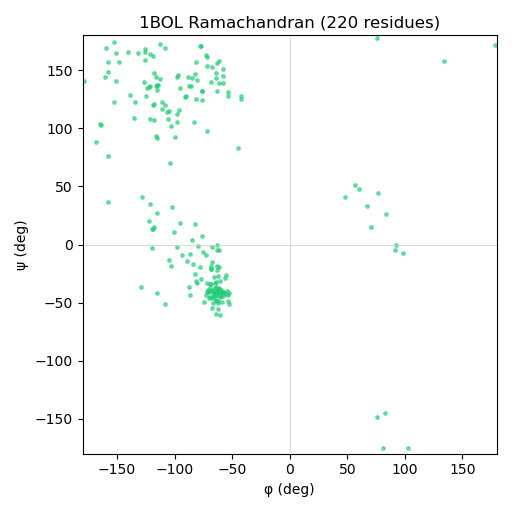97 37.716 9.561 1.00 20.49 197 ARG A CA 1
ATOM 1496 C C . ARG A 1 197 ? 23.687 37.792 10.909 1.00 20.05 197 ARG A C 1
ATOM 1497 O O . ARG A 1 197 ? 24.207 36.810 11.452 1.00 18.96 197 ARG A O 1
ATOM 1505 N N . GLY A 1 198 ? 23.734 38.999 11.431 1.00 20.24 198 GLY A N 1
ATOM 1506 C CA . GLY A 1 198 ? 24.358 39.271 12.700 1.00 19.08 198 GLY A CA 1
ATOM 1507 C C . GLY A 1 198 ? 25.847 39.237 12.464 1.00 18.81 198 GLY A C 1
ATOM 1508 O O . GLY A 1 198 ? 26.329 39.558 11.386 1.00 19.80 198 GLY A O 1
ATOM 1509 N N . ARG A 1 199 ? 26.630 38.834 13.452 1.00 21.50 199 ARG A N 1
ATOM 1510 C CA . ARG A 1 199 ? 28.075 38.774 13.269 1.00 21.54 199 ARG A CA 1
ATOM 1511 C C . ARG A 1 199 ? 28.570 37.758 12.213 1.00 21.61 199 ARG A C 1
ATOM 1512 O O . ARG A 1 199 ? 29.377 38.078 11.340 1.00 21.49 199 ARG A O 1
ATOM 1520 N N . ASP A 1 200 ? 28.070 36.520 12.246 1.00 22.15 200 ASP A N 1
ATOM 1521 C CA . ASP A 1 200 ? 28.569 35.468 11.391 1.00 22.24 200 ASP A CA 1
ATOM 1522 C C . ASP A 1 200 ? 27.700 34.263 11.073 1.00 22.53 200 ASP A C 1
ATOM 1523 O O . ASP A 1 200 ? 28.161 33.117 10.950 1.00 22.53 200 ASP A O 1
ATOM 1528 N N . THR A 1 201 ? 26.412 34.478 10.925 1.00 22.41 201 THR A N 1
ATOM 1529 C CA . THR A 1 201 ? 25.493 33.430 10.559 1.00 20.84 201 THR A CA 1
ATOM 1530 C C . THR A 1 201 ? 25.362 33.589 9.080 1.00 18.27 201 THR A C 1
ATOM 1531 O O . THR A 1 201 ? 24.836 34.626 8.672 1.00 17.17 201 THR A O 1
ATOM 1535 N N . TYR A 1 202 ? 25.790 32.611 8.271 1.00 17.13 202 TYR A N 1
ATOM 1536 C CA . TYR A 1 202 ? 25.682 32.789 6.837 1.00 14.97 202 TYR A CA 1
ATOM 1537 C C . TYR A 1 202 ? 24.343 32.340 6.273 1.00 14.22 202 TYR A C 1
ATOM 1538 O O . TYR A 1 202 ? 23.820 31.285 6.620 1.00 14.48 202 TYR A O 1
ATOM 1547 N N . VAL A 1 203 ? 23.808 33.154 5.383 1.00 14.95 203 VAL A N 1
ATOM 1548 C CA . VAL A 1 203 ? 22.536 32.929 4.746 1.00 14.68 203 VAL A CA 1
ATOM 1549 C C . VAL A 1 203 ? 22.872 32.834 3.282 1.00 14.16 203 VAL A C 1
ATOM 1550 O O . VAL A 1 203 ? 23.422 33.766 2.700 1.00 15.96 203 VAL A O 1
ATOM 1554 N N . ILE A 1 204 ? 22.582 31.710 2.638 1.00 16.85 204 ILE A N 1
ATOM 1555 C CA . ILE A 1 204 ? 22.882 31.559 1.222 1.00 16.52 204 ILE A CA 1
ATOM 1556 C C . ILE A 1 204 ? 22.004 32.371 0.268 1.00 17.45 204 ILE A C 1
ATOM 1557 O O . ILE A 1 204 ? 20.865 32.759 0.522 1.00 20.16 204 ILE A O 1
ATOM 1562 N N . THR A 1 205 ? 22.511 32.701 -0.888 1.00 17.89 205 THR A N 1
ATOM 1563 C CA . THR A 1 205 ? 21.786 33.462 -1.851 1.00 18.78 205 THR A CA 1
ATOM 1564 C C . THR A 1 205 ? 22.407 32.938 -3.135 1.00 19.55 205 THR A C 1
ATOM 1565 O O . THR A 1 205 ? 23.452 32.278 -3.192 1.00 19.37 205 THR A O 1
ATOM 1569 N N . ASP A 1 206 ? 21.711 33.235 -4.204 1.00 22.64 206 ASP A N 1
ATOM 1570 C CA . ASP A 1 206 ? 22.081 32.866 -5.546 1.00 23.88 206 ASP A CA 1
ATOM 1571 C C . ASP A 1 206 ? 23.353 33.432 -6.065 1.00 23.65 206 ASP A C 1
ATOM 1572 O O . ASP A 1 206 ? 23.640 34.612 -5.936 1.00 23.95 206 ASP A O 1
ATOM 1577 N N . ALA A 1 207 ? 24.130 32.527 -6.638 1.00 24.52 207 ALA A N 1
ATOM 1578 C CA . ALA A 1 207 ? 25.389 32.879 -7.211 1.00 26.33 207 ALA A CA 1
ATOM 1579 C C . ALA A 1 207 ? 25.135 33.930 -8.267 1.00 29.14 207 ALA A C 1
ATOM 1580 O O . ALA A 1 207 ? 24.148 33.951 -9.002 1.00 29.71 207 ALA A O 1
ATOM 1582 N N . LEU A 1 208 ? 26.074 34.842 -8.373 1.00 32.26 208 LEU A N 1
ATOM 1583 C CA . LEU A 1 208 ? 25.945 35.889 -9.349 1.00 33.72 208 LEU A CA 1
ATOM 1584 C C . LEU A 1 208 ? 26.409 35.392 -10.726 1.00 34.99 208 LEU A C 1
ATOM 1585 O O . LEU A 1 208 ? 26.682 36.190 -11.624 1.00 37.28 208 LEU A O 1
ATOM 1590 N N . SER A 1 209 ? 26.503 34.066 -10.951 1.00 34.13 209 SER A N 1
ATOM 1591 C CA . SER A 1 209 ? 26.889 33.465 -12.224 1.00 33.28 209 SER A CA 1
ATOM 1592 C C . SER A 1 209 ? 26.824 31.978 -12.013 1.00 33.13 209 SER A C 1
ATOM 1593 O O . SER A 1 209 ? 27.206 31.483 -10.965 1.00 33.45 209 SER A O 1
ATOM 1596 N N . THR A 1 210 ? 26.349 31.264 -13.016 1.00 31.81 210 THR A N 1
ATOM 1597 C CA . THR A 1 210 ? 26.232 29.812 -12.996 1.00 31.10 210 THR A CA 1
ATOM 1598 C C . THR A 1 210 ? 27.585 29.104 -13.237 1.00 28.21 210 THR A C 1
ATOM 1599 O O . THR A 1 210 ? 27.725 27.922 -12.945 1.00 26.19 210 THR A O 1
ATOM 1603 N N . GLY A 1 211 ? 28.591 29.789 -13.807 1.00 26.61 211 GLY A N 1
ATOM 1604 C CA . GLY A 1 211 ? 29.923 29.210 -14.013 1.00 26.42 211 GLY A CA 1
ATOM 1605 C C . GLY A 1 211 ? 30.279 28.741 -15.417 1.00 25.41 211 GLY A C 1
ATOM 1606 O O . GLY A 1 211 ? 29.507 28.919 -16.344 1.00 24.48 211 GLY A O 1
ATOM 1607 N N . SER A 1 212 ? 31.441 28.134 -15.601 1.00 25.63 212 SER A N 1
ATOM 1608 C CA . SER A 1 212 ? 31.899 27.656 -16.891 1.00 27.11 212 SER A CA 1
ATOM 1609 C C . SER A 1 212 ? 31.448 26.266 -17.276 1.00 27.37 212 SER A C 1
ATOM 1610 O O . SER A 1 212 ? 31.708 25.860 -18.429 1.00 28.70 212 SER A O 1
ATOM 1613 N N . CYS A 1 213 ? 30.817 25.500 -16.366 1.00 25.25 213 CYS A N 1
ATOM 1614 C CA . CYS A 1 213 ? 30.413 24.172 -16.788 1.00 23.92 213 CYS A CA 1
ATOM 1615 C C . CYS A 1 213 ? 29.185 24.299 -17.670 1.00 25.81 213 CYS A C 1
ATOM 1616 O O . CYS A 1 213 ? 28.246 25.017 -17.319 1.00 28.20 213 CYS A O 1
ATOM 1619 N N . SER A 1 214 ? 29.215 23.612 -18.811 1.00 27.24 214 SER A N 1
ATOM 1620 C CA . SER A 1 214 ? 28.124 23.573 -19.767 1.00 27.79 214 SER A CA 1
ATOM 1621 C C . SER A 1 214 ? 28.225 22.234 -20.464 1.00 26.54 214 SER A C 1
ATOM 1622 O O . SER A 1 214 ? 29.334 21.791 -20.769 1.00 26.86 214 SER A O 1
ATOM 1625 N N . GLY A 1 215 ? 27.119 21.568 -20.742 1.00 27.11 215 GLY A N 1
ATOM 1626 C CA . GLY A 1 215 ? 27.117 20.296 -21.455 1.00 25.15 215 GLY A CA 1
ATOM 1627 C C . GLY A 1 215 ? 27.394 19.168 -20.499 1.00 24.52 215 GLY A C 1
ATOM 1628 O O . GLY A 1 215 ? 26.935 19.254 -19.355 1.00 23.46 215 GLY A O 1
ATOM 1629 N N . ASP A 1 216 ? 28.113 18.157 -20.996 1.00 24.71 216 ASP A N 1
ATOM 1630 C CA . ASP A 1 216 ? 28.484 16.999 -20.209 1.00 24.91 216 ASP A CA 1
ATOM 1631 C C . ASP A 1 216 ? 29.821 17.331 -19.580 1.00 23.74 216 ASP A C 1
ATOM 1632 O O . ASP A 1 216 ? 30.825 17.722 -20.193 1.00 25.01 216 ASP A O 1
ATOM 1637 N N . VAL A 1 217 ? 29.745 17.113 -18.271 1.00 23.38 217 VAL A N 1
ATOM 1638 C CA . VAL A 1 217 ? 30.802 17.351 -17.323 1.00 18.39 217 VAL A CA 1
ATOM 1639 C C . VAL A 1 217 ? 31.210 16.014 -16.758 1.00 16.64 217 VAL A C 1
ATOM 1640 O O . VAL A 1 217 ? 30.384 15.139 -16.498 1.00 15.70 217 VAL A O 1
ATOM 1644 N N . GLU A 1 218 ? 32.515 15.864 -16.655 1.00 15.69 218 GLU A N 1
ATOM 1645 C CA . GLU A 1 218 ? 33.092 14.687 -16.065 1.00 14.39 218 GLU A CA 1
ATOM 1646 C C . GLU A 1 218 ? 33.359 15.009 -14.611 1.00 11.49 218 GLU A C 1
ATOM 1647 O O . GLU A 1 218 ? 33.873 16.079 -14.237 1.00 9.02 218 GLU A O 1
ATOM 1653 N N . TYR A 1 219 ? 32.972 14.061 -13.785 1.00 9.41 219 TYR A N 1
ATOM 1654 C CA . TYR A 1 219 ? 33.186 14.184 -12.359 1.00 8.16 219 TYR A CA 1
ATOM 1655 C C . TYR A 1 219 ? 34.157 13.037 -12.004 1.00 8.30 219 TYR A C 1
ATOM 1656 O O . TYR A 1 219 ? 33.739 11.902 -11.758 1.00 8.08 219 TYR A O 1
ATOM 1665 N N . PRO A 1 220 ? 35.482 13.168 -11.951 1.00 9.18 220 PRO A N 1
ATOM 1666 C CA . PRO A 1 220 ? 36.356 12.037 -11.781 1.00 10.11 220 PRO A CA 1
ATOM 1667 C C . PRO A 1 220 ? 36.381 11.597 -10.328 1.00 14.02 220 PRO A C 1
ATOM 1668 O O . PRO A 1 220 ? 35.854 12.242 -9.402 1.00 15.62 220 PRO A O 1
ATOM 1672 N N . THR A 1 221 ? 37.004 10.450 -10.120 1.00 17.25 221 THR A N 1
ATOM 1673 C CA . THR A 1 221 ? 37.151 9.913 -8.770 1.00 18.93 221 THR A CA 1
ATOM 1674 C C . THR A 1 221 ? 38.366 10.698 -8.231 1.00 18.90 221 THR A C 1
ATOM 1675 O O . THR A 1 221 ? 39.158 11.204 -9.046 1.00 18.70 221 THR A O 1
ATOM 1679 N N . LYS A 1 222 ? 38.509 10.817 -6.923 1.00 17.20 222 LYS A N 1
ATOM 1680 C CA . LYS A 1 222 ? 39.574 11.578 -6.325 1.00 16.98 222 LYS A CA 1
ATOM 1681 C C . LYS A 1 222 ? 40.794 10.681 -6.383 1.00 18.20 222 LYS A C 1
ATOM 1682 O O . LYS A 1 222 ? 41.911 11.191 -6.333 1.00 18.15 222 LYS A O 1
#

Radius of gyration: 17.54 Å; Cα contacts (8 Å, |Δi|>4): 452; chains: 1; bounding box: 37×42×47 Å